Protein AF-A0A7C1DCE7-F1 (afdb_monomer)

Nearest PDB structures (foldseek):
  6z0c-assembly1_A  TM=2.978E-01  e=1.246E+00  Escherichia coli
  6tfj-assembly1_A  TM=2.515E-01  e=9.731E-01  Bacillus thuringiensis
  5vju-assembly1_A  TM=3.642E-01  e=6.062E+00  synthetic construct
  8d9o-assembly1_A  TM=2.215E-01  e=2.369E+00  synthetic construct
  8d9p-assembly1_A  TM=3.140E-01  e=7.762E+00  synthetic construct

pLDDT: mean 73.93, std 16.92, range [26.45, 93.12]

Sequence (223 aa):
MNLRIIWSAVFMVFVLGTLLAMDAVDNEALTKAITQFNNISSRITANEIIMKSLKTDSRSSSWNFFSRNENERVIQRRAALVRETNRLYEDSAKLKSELLKMRAVIIRDASQSLKSGTDGQSLAFLDALAAEDALAYEFLDKASVDALKADLKRDFVLNRLNTQEQQLRRLQTLIKELKASKKALAEADMAGFEADYGKYIGLLGEKVVDADKSLELLRGLIN

Foldseek 3Di:
DPPLPPVVVVVLVVLVVPPDPDDDDDCPPLVVLVVLLVVLSVLLVVLVVVLVVLDQDPPDDPPDPVSVVVNVVSVVSNVVSVVVSVVSVVVSVVSLVVLLVVLVVLLVVCVVPPPDPSSLVSNLSNLSSLLVVLLPDDFDDPVNLVVALVDDDLVVLVVSLVVLVVSLVSLVVSLVSLVVSLVSCVVVVVPPRNVVSVVSNVSSVVVNVSSVNSNVSSVVSND

Radius of gyration: 22.22 Å; Cα contacts (8 Å, |Δi|>4): 121; chains: 1; bounding box: 46×57×65 Å

Mean predicted aligned error: 11.53 Å

Secondary structure (DSSP, 8-state):
---TTHHHHHHHHHHTT------S-S-HHHHHHHHHHHHHHHHHHHHHHHHHH----TT--TT-HHHHHHHHHHHHHHHHHHHHHHHHHHHHHHHHHHHHHHHHHHHHHHTT---SHHHHHHHHHHHHHHHHHHHT--PPPHHHHHHHHTS--HHHHHHHHHHHHHHHHHHHHHHHHHHHHHHHHHHTT-TTSHHHHHHHHHHHHHHHHHHHHHHHHHHHHH-

Structure (mmCIF, N/CA/C/O backbone):
data_AF-A0A7C1DCE7-F1
#
_entry.id   AF-A0A7C1DCE7-F1
#
loop_
_atom_site.group_PDB
_atom_site.id
_atom_site.type_symbol
_atom_site.label_atom_id
_atom_site.label_alt_id
_atom_site.label_comp_id
_atom_site.label_asym_id
_atom_site.label_entity_id
_atom_site.label_seq_id
_atom_site.pdbx_PDB_ins_code
_atom_site.Cartn_x
_atom_si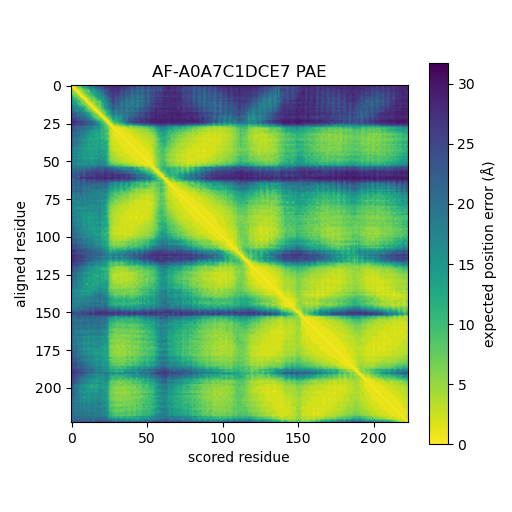te.Cartn_y
_atom_site.Cartn_z
_atom_site.occupancy
_atom_site.B_iso_or_equiv
_atom_site.auth_seq_id
_atom_site.auth_comp_id
_atom_site.auth_asym_id
_atom_site.auth_atom_id
_atom_site.pdbx_PDB_model_num
ATOM 1 N N . MET A 1 1 ? 6.481 -8.456 -19.413 1.00 31.05 1 MET A N 1
ATOM 2 C CA . MET A 1 1 ? 6.537 -8.095 -17.980 1.00 31.05 1 MET A CA 1
ATOM 3 C C . MET A 1 1 ? 6.612 -6.575 -17.879 1.00 31.05 1 MET A C 1
ATOM 5 O O . MET A 1 1 ? 7.707 -6.055 -17.949 1.00 31.05 1 MET A O 1
ATOM 9 N N . ASN A 1 2 ? 5.471 -5.868 -17.896 1.00 27.92 2 ASN A N 1
ATOM 10 C CA . ASN A 1 2 ? 5.370 -4.409 -17.668 1.00 27.92 2 ASN A CA 1
ATOM 11 C C . ASN A 1 2 ? 3.891 -3.963 -17.651 1.00 27.92 2 ASN A C 1
ATOM 13 O O . ASN A 1 2 ? 3.446 -3.202 -18.501 1.00 27.92 2 ASN A O 1
ATOM 17 N N . LEU A 1 3 ? 3.114 -4.468 -16.688 1.00 26.45 3 LEU A N 1
ATOM 18 C CA . LEU A 1 3 ? 1.771 -3.942 -16.378 1.00 26.45 3 LEU A CA 1
ATOM 19 C C . LEU A 1 3 ? 1.657 -3.376 -14.950 1.00 26.45 3 LEU A C 1
ATOM 21 O O . LEU A 1 3 ? 0.625 -2.822 -14.589 1.00 26.45 3 LEU A O 1
ATOM 25 N N . ARG A 1 4 ? 2.729 -3.442 -14.148 1.00 30.64 4 ARG A N 1
ATOM 26 C CA . ARG A 1 4 ? 2.713 -3.058 -12.726 1.00 30.64 4 ARG A CA 1
ATOM 27 C C . ARG A 1 4 ? 2.812 -1.552 -12.441 1.00 30.64 4 ARG A C 1
ATOM 29 O O . ARG A 1 4 ? 2.613 -1.151 -11.306 1.00 30.64 4 ARG A O 1
ATOM 36 N N . ILE A 1 5 ? 3.074 -0.710 -13.442 1.00 37.19 5 ILE A N 1
ATOM 37 C CA . ILE A 1 5 ? 3.298 0.737 -13.228 1.00 37.19 5 ILE A CA 1
ATOM 38 C C . ILE A 1 5 ? 1.998 1.554 -13.365 1.00 37.19 5 ILE A C 1
ATOM 40 O O . ILE A 1 5 ? 1.910 2.678 -12.885 1.00 37.19 5 ILE A O 1
ATOM 44 N N . ILE A 1 6 ? 0.947 1.000 -13.978 1.00 32.22 6 ILE A N 1
ATOM 45 C CA . ILE A 1 6 ? -0.261 1.782 -14.296 1.00 32.22 6 ILE A CA 1
ATOM 46 C C . ILE A 1 6 ? -1.216 1.890 -13.095 1.00 32.22 6 ILE A C 1
ATOM 48 O O . ILE A 1 6 ? -1.888 2.905 -12.948 1.00 32.22 6 ILE A O 1
ATOM 52 N N . TRP A 1 7 ? -1.224 0.914 -12.184 1.00 28.83 7 TRP A N 1
ATOM 53 C CA . TRP A 1 7 ? -2.149 0.927 -11.042 1.00 28.83 7 TRP A CA 1
ATOM 54 C C . TRP A 1 7 ? -1.709 1.841 -9.890 1.00 28.83 7 TRP A C 1
ATOM 56 O O . TRP A 1 7 ? -2.559 2.435 -9.236 1.00 28.83 7 TRP A O 1
ATOM 66 N N . SER A 1 8 ? -0.402 2.039 -9.693 1.00 33.62 8 SER A N 1
ATOM 67 C CA . SER A 1 8 ? 0.117 2.961 -8.669 1.00 33.62 8 SER A CA 1
ATOM 68 C C . SER A 1 8 ? -0.118 4.433 -9.041 1.00 33.62 8 SER A C 1
ATOM 70 O O . SER A 1 8 ? -0.526 5.225 -8.196 1.00 33.62 8 SER A O 1
ATOM 72 N N . ALA A 1 9 ? 0.032 4.792 -10.321 1.00 30.53 9 ALA A N 1
ATOM 73 C CA . ALA A 1 9 ? -0.111 6.176 -10.774 1.00 30.53 9 ALA A CA 1
ATOM 74 C C . ALA A 1 9 ? -1.564 6.691 -10.753 1.00 30.53 9 ALA A C 1
ATOM 76 O O . ALA A 1 9 ? -1.786 7.878 -10.535 1.00 30.53 9 ALA A O 1
ATOM 77 N N . VAL A 1 10 ? -2.561 5.822 -10.966 1.00 31.38 10 VAL A N 1
ATOM 78 C CA . VAL A 1 10 ? -3.981 6.233 -10.970 1.00 31.38 10 VAL A CA 1
ATOM 79 C C . VAL A 1 10 ? -4.512 6.448 -9.547 1.00 31.38 10 VAL A C 1
ATOM 81 O O . VAL A 1 10 ? -5.365 7.307 -9.344 1.00 31.38 10 VAL A O 1
ATOM 84 N N . PHE A 1 11 ? -3.978 5.736 -8.551 1.00 36.59 11 PHE A N 1
ATOM 85 C CA . PHE A 1 11 ? -4.397 5.895 -7.153 1.00 36.59 11 PHE A CA 1
ATOM 86 C C . PHE A 1 11 ? -3.646 7.021 -6.423 1.00 36.59 11 PHE A C 1
ATOM 88 O O . PHE A 1 11 ? -4.247 7.715 -5.606 1.00 36.59 11 PHE A O 1
ATOM 95 N N . MET A 1 12 ? -2.386 7.291 -6.797 1.00 33.34 12 MET A N 1
ATOM 96 C CA . MET A 1 12 ? -1.593 8.407 -6.257 1.00 33.34 12 MET A CA 1
ATOM 97 C C . MET A 1 12 ? -2.242 9.779 -6.551 1.00 33.34 12 MET A C 1
ATOM 99 O O . MET A 1 12 ? -2.150 10.693 -5.737 1.00 33.34 12 MET A O 1
ATOM 103 N N . VAL A 1 13 ? -2.995 9.908 -7.655 1.00 35.12 13 VAL A N 1
ATOM 104 C CA . VAL A 1 13 ? -3.791 11.112 -7.981 1.00 35.12 13 VAL A CA 1
ATOM 105 C C . VAL A 1 13 ? -4.955 11.333 -7.001 1.00 35.12 13 VAL A C 1
ATOM 107 O O . VAL A 1 13 ? -5.376 12.470 -6.810 1.00 35.12 13 VAL A O 1
ATOM 110 N N . PHE A 1 14 ? -5.454 10.291 -6.328 1.00 34.66 14 PHE A N 1
ATOM 111 C CA . PHE A 1 14 ? -6.535 10.444 -5.347 1.00 34.66 14 PHE A CA 1
ATOM 112 C C . PHE A 1 14 ? -6.028 11.058 -4.029 1.00 34.66 14 PHE A C 1
ATOM 114 O O . PHE A 1 14 ? -6.731 11.865 -3.428 1.00 34.66 14 PHE A O 1
ATOM 121 N N . VAL A 1 15 ? -4.777 10.774 -3.638 1.00 40.97 15 VAL A N 1
ATOM 122 C CA . VAL A 1 15 ? -4.109 11.397 -2.473 1.00 40.97 15 VAL A CA 1
ATOM 123 C C . VAL A 1 15 ? -3.843 12.894 -2.707 1.00 40.97 15 VAL A C 1
ATOM 125 O O . VAL A 1 15 ? -3.867 13.688 -1.770 1.00 40.97 15 VAL A O 1
ATOM 128 N N . LEU A 1 16 ? -3.679 13.313 -3.968 1.00 37.34 16 LEU A N 1
ATOM 129 C CA . LEU A 1 16 ? -3.549 14.727 -4.353 1.00 37.34 16 LEU A CA 1
ATOM 130 C C . LEU A 1 16 ? -4.847 15.544 -4.186 1.00 37.34 16 LEU A C 1
ATOM 132 O O . LEU A 1 16 ? -4.780 16.773 -4.162 1.00 37.34 16 LEU A O 1
ATOM 136 N N . GLY A 1 17 ? -6.015 14.899 -4.066 1.00 33.22 17 GLY A N 1
ATOM 137 C CA . GLY A 1 17 ? -7.312 15.577 -3.934 1.00 33.22 17 GLY A CA 1
ATOM 138 C C . GLY A 1 17 ? -7.546 16.245 -2.574 1.00 33.22 17 GLY A C 1
ATOM 139 O O . GLY A 1 17 ? -8.360 17.158 -2.473 1.00 33.22 17 GLY A O 1
ATOM 140 N N . THR A 1 18 ? -6.801 15.851 -1.541 1.00 43.44 18 THR A N 1
ATOM 141 C CA . THR A 1 18 ? -6.838 16.467 -0.209 1.00 43.44 18 THR A CA 1
ATOM 142 C C . THR A 1 18 ? -5.632 17.382 -0.011 1.00 43.44 18 THR A C 1
ATOM 144 O O . THR A 1 18 ? -4.828 17.201 0.901 1.00 43.44 18 THR A O 1
ATOM 147 N N . LEU A 1 19 ? -5.490 18.385 -0.880 1.00 39.41 19 LEU A N 1
ATOM 148 C CA . LEU A 1 19 ? -4.713 19.590 -0.584 1.00 39.41 19 LEU A CA 1
ATOM 149 C C . LEU A 1 19 ? -5.451 20.367 0.518 1.00 39.41 19 LEU A C 1
ATOM 151 O O . LEU A 1 19 ? -6.170 21.326 0.253 1.00 39.41 19 LEU A O 1
ATOM 155 N N . LEU A 1 20 ? -5.335 19.906 1.763 1.00 43.91 20 LEU A N 1
ATOM 156 C CA . LEU A 1 20 ? -5.846 20.634 2.914 1.00 43.91 20 LEU A CA 1
ATOM 157 C C . LEU A 1 20 ? -4.790 21.649 3.344 1.00 43.91 20 LEU A C 1
ATOM 159 O O . LEU A 1 20 ? -3.661 21.295 3.684 1.00 43.91 20 LEU A O 1
ATOM 163 N N . ALA A 1 21 ? -5.178 22.922 3.301 1.00 38.72 21 ALA A N 1
ATOM 164 C CA . ALA A 1 21 ? -4.490 24.007 3.977 1.00 38.72 21 ALA A CA 1
ATOM 165 C C . ALA A 1 21 ? -4.539 23.728 5.489 1.00 38.72 21 ALA A C 1
ATOM 167 O O . ALA A 1 21 ? -5.476 24.124 6.176 1.00 38.72 21 ALA A O 1
ATOM 168 N N . MET A 1 22 ? -3.568 22.959 5.982 1.00 43.91 22 MET A N 1
ATOM 169 C CA . MET A 1 22 ? -3.399 22.678 7.402 1.00 43.91 22 MET A CA 1
ATOM 170 C C . MET A 1 22 ? -2.682 23.864 8.040 1.00 43.91 22 MET A C 1
ATOM 172 O O . MET A 1 22 ? -1.460 23.859 8.180 1.00 43.91 22 MET A O 1
ATOM 176 N N . ASP A 1 23 ? -3.451 24.893 8.381 1.00 37.66 23 ASP A N 1
ATOM 177 C CA . ASP A 1 23 ? -3.002 25.923 9.308 1.00 37.66 23 ASP A CA 1
ATOM 178 C C . ASP A 1 23 ? -3.504 25.587 10.721 1.00 37.66 23 ASP A C 1
ATOM 180 O O . ASP A 1 23 ? -4.636 25.138 10.900 1.00 37.66 23 ASP A O 1
ATOM 184 N N . ALA A 1 24 ? -2.632 25.843 11.700 1.00 34.44 24 ALA A N 1
ATOM 185 C CA . ALA A 1 24 ? -2.798 25.713 13.154 1.00 34.44 24 ALA A CA 1
ATOM 186 C C . ALA A 1 24 ? -2.550 24.331 13.821 1.00 34.44 24 ALA A C 1
ATOM 188 O O . ALA A 1 24 ? -3.445 23.523 14.033 1.00 34.44 24 ALA A O 1
ATOM 189 N N . VAL A 1 25 ? -1.282 24.145 14.222 1.00 44.06 25 VAL A N 1
ATOM 190 C CA . VAL A 1 25 ? -0.791 23.685 15.547 1.00 44.06 25 VAL A CA 1
ATOM 191 C C . VAL A 1 25 ? -1.528 22.513 16.227 1.00 44.06 25 VAL A C 1
ATOM 193 O O . VAL A 1 25 ? -2.548 22.732 16.865 1.00 44.06 25 VAL A O 1
ATOM 196 N N . ASP A 1 26 ? -0.920 21.311 16.181 1.00 51.41 26 ASP A N 1
ATOM 197 C CA . ASP A 1 26 ? -0.571 20.537 17.406 1.00 51.41 26 ASP A CA 1
ATOM 198 C C . ASP A 1 26 ? 0.407 19.345 17.199 1.00 51.41 26 ASP A C 1
ATOM 200 O O . ASP A 1 26 ? 0.706 18.596 18.126 1.00 51.41 26 ASP A O 1
ATOM 204 N N . ASN A 1 27 ? 1.006 19.160 16.011 1.00 65.88 27 ASN A N 1
ATOM 205 C CA . ASN A 1 27 ? 2.125 18.217 15.848 1.00 65.88 27 ASN A CA 1
ATOM 206 C C . ASN A 1 27 ? 3.055 18.624 14.690 1.00 65.88 27 ASN A C 1
ATOM 208 O O . ASN A 1 27 ? 2.962 18.107 13.577 1.00 65.88 27 ASN A O 1
ATOM 212 N N . GLU A 1 28 ? 3.963 19.574 14.944 1.00 71.00 28 GLU A N 1
ATOM 213 C CA . GLU A 1 28 ? 4.898 20.128 13.945 1.00 71.00 28 GLU A CA 1
ATOM 214 C C . GLU A 1 28 ? 5.696 19.036 13.206 1.00 71.00 28 GLU A C 1
ATOM 216 O O . GLU A 1 28 ? 5.922 19.127 11.996 1.00 71.00 28 GLU A O 1
ATOM 221 N N . ALA A 1 29 ? 6.071 17.962 13.910 1.00 74.19 29 ALA A N 1
ATOM 222 C CA . ALA A 1 29 ? 6.777 16.826 13.326 1.00 74.19 29 ALA A CA 1
ATOM 223 C C . ALA A 1 29 ? 5.914 16.067 12.304 1.00 74.19 29 ALA A C 1
ATOM 225 O O . ALA A 1 29 ? 6.404 15.729 11.225 1.00 74.19 29 ALA A O 1
ATOM 226 N N . LEU A 1 30 ? 4.632 15.846 12.612 1.00 75.62 30 LEU A N 1
ATOM 227 C CA . LEU A 1 30 ? 3.689 15.187 11.710 1.00 75.62 30 LEU A CA 1
ATOM 228 C C . LEU A 1 30 ? 3.400 16.050 10.481 1.00 75.62 30 LEU A C 1
ATOM 230 O O . LEU A 1 30 ? 3.521 15.565 9.359 1.00 75.62 30 LEU A O 1
ATOM 234 N N . THR A 1 31 ? 3.100 17.338 10.665 1.00 76.31 31 THR A N 1
ATOM 235 C CA . THR A 1 31 ? 2.840 18.262 9.549 1.00 76.31 31 THR A CA 1
ATOM 236 C C . THR A 1 31 ? 4.047 18.354 8.615 1.00 76.31 31 THR A C 1
ATOM 238 O O . THR A 1 31 ? 3.906 18.303 7.388 1.00 76.31 31 THR A O 1
ATOM 241 N N . LYS A 1 32 ? 5.260 18.415 9.178 1.00 81.56 32 LYS A N 1
ATOM 242 C CA . LYS A 1 32 ? 6.506 18.404 8.406 1.00 81.56 32 LYS A CA 1
ATOM 243 C C . LYS A 1 32 ? 6.692 17.093 7.644 1.00 81.56 32 LYS A C 1
ATOM 245 O O . LYS A 1 32 ? 7.036 17.139 6.464 1.00 81.56 32 LYS A O 1
ATOM 250 N N . ALA A 1 33 ? 6.437 15.949 8.278 1.00 81.50 33 ALA A N 1
ATOM 251 C CA . ALA A 1 33 ? 6.541 14.640 7.639 1.00 81.50 33 ALA A CA 1
ATOM 252 C C . ALA A 1 33 ? 5.520 14.471 6.499 1.00 81.50 33 ALA A C 1
ATOM 254 O O . ALA A 1 33 ? 5.894 14.057 5.404 1.00 81.50 33 ALA A O 1
ATOM 255 N N . ILE A 1 34 ? 4.260 14.870 6.701 1.00 81.44 34 ILE A N 1
ATOM 256 C CA . ILE A 1 34 ? 3.217 14.845 5.660 1.00 81.44 34 ILE A CA 1
ATOM 257 C C . ILE A 1 34 ? 3.619 15.743 4.482 1.00 81.44 34 ILE A C 1
ATOM 259 O O . ILE A 1 34 ? 3.583 15.323 3.325 1.00 81.44 34 ILE A O 1
ATOM 263 N N . THR A 1 35 ? 4.083 16.963 4.764 1.00 82.94 35 THR A N 1
ATOM 264 C CA . THR A 1 35 ? 4.525 17.907 3.726 1.00 82.94 35 THR A CA 1
ATOM 265 C C . THR A 1 35 ? 5.703 17.351 2.925 1.00 82.94 35 THR A C 1
ATOM 267 O O . THR A 1 35 ? 5.719 17.410 1.695 1.00 82.94 35 THR A O 1
ATOM 270 N N . GLN A 1 36 ? 6.693 16.767 3.606 1.00 85.56 36 GLN A N 1
ATOM 271 C CA . GLN A 1 36 ? 7.827 16.113 2.953 1.00 85.56 36 GLN A CA 1
ATOM 272 C C . GLN A 1 36 ? 7.381 14.934 2.082 1.00 85.56 36 GLN A C 1
ATOM 274 O O . GLN A 1 36 ? 7.860 14.800 0.955 1.00 85.56 36 GLN A O 1
ATOM 279 N N . PHE A 1 37 ? 6.431 14.127 2.556 1.00 83.56 37 PHE A N 1
ATOM 280 C CA . PHE A 1 37 ? 5.894 12.986 1.820 1.00 83.56 37 PHE A CA 1
ATOM 281 C C . PHE A 1 37 ? 5.189 13.419 0.532 1.00 83.56 37 PHE A C 1
ATOM 283 O O . PHE A 1 37 ? 5.454 12.868 -0.541 1.00 83.56 37 PHE A O 1
ATOM 290 N N . ASN A 1 38 ? 4.367 14.465 0.608 1.00 80.44 38 ASN A N 1
ATOM 291 C CA . ASN A 1 38 ? 3.665 15.024 -0.548 1.00 80.44 38 ASN A CA 1
ATOM 292 C C . ASN A 1 38 ? 4.633 15.645 -1.566 1.00 80.44 38 ASN A C 1
ATOM 294 O O . ASN A 1 38 ? 4.474 15.456 -2.776 1.00 80.44 38 ASN A O 1
ATOM 298 N N . ASN A 1 39 ? 5.685 16.318 -1.092 1.00 84.25 39 ASN A N 1
ATOM 299 C CA . ASN A 1 39 ? 6.732 16.870 -1.953 1.00 84.25 39 ASN A CA 1
ATOM 300 C C . ASN A 1 39 ? 7.506 15.774 -2.698 1.00 84.25 39 ASN A C 1
ATOM 302 O O . ASN A 1 39 ? 7.763 15.904 -3.897 1.00 84.25 39 ASN A O 1
ATOM 306 N N . ILE A 1 40 ? 7.863 14.682 -2.014 1.00 85.19 40 ILE A N 1
ATOM 307 C CA . ILE A 1 40 ? 8.534 13.533 -2.637 1.00 85.19 40 ILE A CA 1
ATOM 308 C C . ILE A 1 40 ? 7.620 12.890 -3.687 1.00 8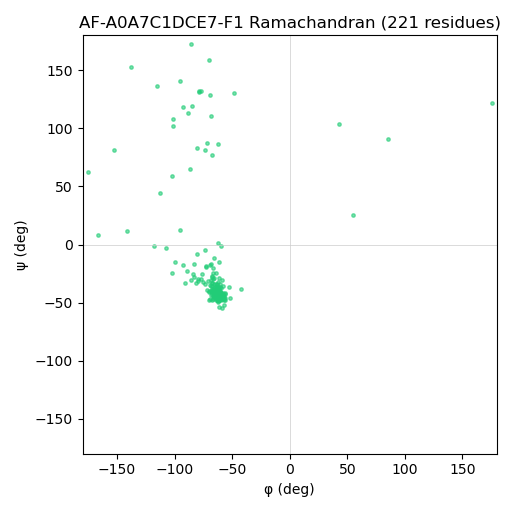5.19 40 ILE A C 1
ATOM 310 O O . ILE A 1 40 ? 8.049 12.690 -4.823 1.00 85.19 40 ILE A O 1
ATOM 314 N N . SER A 1 41 ? 6.353 12.646 -3.349 1.00 82.06 41 SER A N 1
ATOM 315 C CA . SER A 1 41 ? 5.367 12.038 -4.258 1.00 82.06 41 SER A CA 1
ATOM 316 C C . SER A 1 41 ? 5.129 12.891 -5.512 1.00 82.06 41 SER A C 1
ATOM 318 O O . SER A 1 41 ? 5.089 12.382 -6.637 1.00 82.06 41 SER A O 1
ATOM 320 N N . SER A 1 42 ? 5.078 14.215 -5.345 1.00 82.19 42 SER A N 1
ATOM 321 C CA . SER A 1 42 ? 4.962 15.164 -6.458 1.00 82.19 42 SER A CA 1
ATOM 322 C C . SER A 1 42 ? 6.192 15.131 -7.371 1.00 82.19 42 SER A C 1
ATOM 324 O O . SER A 1 42 ? 6.060 15.130 -8.596 1.00 82.19 42 SER A O 1
ATOM 326 N N . ARG A 1 43 ? 7.401 15.047 -6.797 1.00 82.56 43 ARG A N 1
ATOM 327 C CA . ARG A 1 43 ? 8.651 14.928 -7.569 1.00 82.56 43 ARG A CA 1
ATOM 328 C C . ARG A 1 43 ? 8.750 13.609 -8.327 1.00 82.56 43 ARG A C 1
ATOM 330 O O . ARG A 1 43 ? 9.186 13.619 -9.474 1.00 82.56 43 ARG A O 1
ATOM 337 N N . ILE A 1 44 ? 8.326 12.499 -7.720 1.00 81.81 44 ILE A N 1
ATOM 338 C CA . ILE A 1 44 ? 8.242 11.197 -8.397 1.00 81.81 44 ILE A CA 1
ATOM 339 C C . ILE A 1 44 ? 7.341 11.323 -9.628 1.00 81.81 44 ILE A C 1
ATOM 341 O O . ILE A 1 44 ? 7.776 11.030 -10.741 1.00 81.81 44 ILE A O 1
ATOM 345 N N . THR A 1 45 ? 6.131 11.857 -9.449 1.00 81.81 45 THR A N 1
ATOM 346 C CA . THR A 1 45 ? 5.167 12.048 -10.542 1.00 81.81 45 THR A CA 1
ATOM 347 C C . THR A 1 45 ? 5.741 12.925 -11.659 1.00 81.81 45 THR A C 1
ATOM 349 O O . THR A 1 45 ? 5.661 12.575 -12.838 1.00 81.81 45 THR A O 1
ATOM 352 N N . ALA A 1 46 ? 6.383 14.042 -11.305 1.00 81.38 46 ALA A N 1
ATOM 353 C CA . ALA A 1 46 ? 7.033 14.922 -12.273 1.00 81.38 46 ALA A CA 1
ATOM 354 C C . ALA A 1 46 ? 8.144 14.198 -13.054 1.00 81.38 46 ALA A C 1
ATOM 356 O O . ALA A 1 46 ? 8.191 14.285 -14.283 1.00 81.38 46 ALA A O 1
ATOM 357 N N . ASN A 1 47 ? 8.998 13.429 -12.371 1.00 84.88 47 ASN A N 1
ATOM 358 C CA . ASN A 1 47 ? 10.050 12.649 -13.017 1.00 84.88 47 ASN A CA 1
ATOM 359 C C . ASN A 1 47 ? 9.474 11.603 -13.976 1.00 84.88 47 ASN A C 1
ATOM 361 O O . ASN A 1 47 ? 10.003 11.428 -15.072 1.00 84.88 47 ASN A O 1
ATOM 365 N N . GLU A 1 48 ? 8.379 10.934 -13.614 1.00 83.19 48 GLU A N 1
ATOM 366 C CA . GLU A 1 48 ? 7.716 9.963 -14.486 1.00 83.19 48 GLU A CA 1
ATOM 367 C C . GLU A 1 48 ? 7.115 10.600 -15.739 1.00 83.19 48 GLU A C 1
ATOM 369 O O . GLU A 1 48 ? 7.246 10.044 -16.834 1.00 83.19 48 GLU A O 1
ATOM 374 N N . ILE A 1 49 ? 6.505 11.780 -15.607 1.00 85.56 49 ILE A N 1
ATOM 375 C CA . ILE A 1 49 ? 6.003 12.558 -16.747 1.00 85.56 49 ILE A CA 1
ATOM 376 C C . ILE A 1 49 ? 7.164 12.939 -17.673 1.00 85.56 49 ILE A C 1
ATOM 378 O O . ILE A 1 49 ? 7.091 12.709 -18.884 1.00 85.56 49 ILE A O 1
ATOM 382 N N . ILE A 1 50 ? 8.267 13.447 -17.112 1.00 84.00 50 ILE A N 1
ATOM 383 C CA . ILE A 1 50 ? 9.457 13.805 -17.891 1.00 84.00 50 ILE A CA 1
ATOM 384 C C . ILE A 1 50 ? 10.021 12.561 -18.586 1.00 84.00 50 ILE A C 1
ATOM 386 O O . ILE A 1 50 ? 10.247 12.592 -19.794 1.00 84.00 50 ILE A O 1
ATOM 390 N N . MET A 1 51 ? 10.181 11.437 -17.885 1.00 84.88 51 MET A N 1
ATOM 391 C CA . MET A 1 51 ? 10.678 10.190 -18.474 1.00 84.88 51 MET A CA 1
ATOM 392 C C . MET A 1 51 ? 9.790 9.668 -19.609 1.00 84.88 51 MET A C 1
ATOM 394 O O . MET A 1 51 ? 10.321 9.164 -20.596 1.00 84.88 51 MET A O 1
ATOM 398 N N . LYS A 1 52 ? 8.460 9.803 -19.503 1.00 82.19 52 LYS A N 1
ATOM 399 C CA . LYS A 1 52 ? 7.520 9.456 -20.586 1.00 82.19 52 LYS A CA 1
ATOM 400 C C . LYS A 1 52 ? 7.648 10.390 -21.795 1.00 82.19 52 LYS A C 1
ATOM 402 O O . L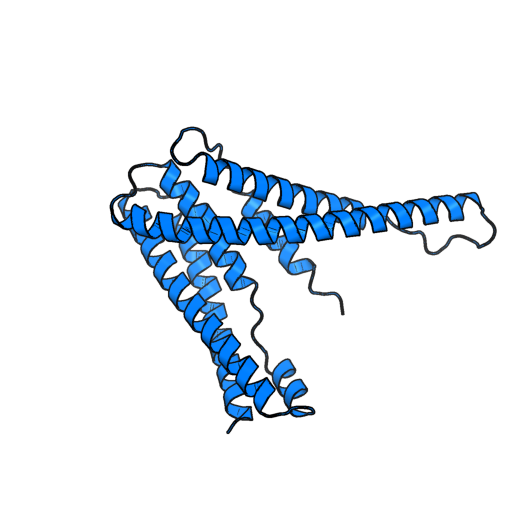YS A 1 52 ? 7.454 9.948 -22.925 1.00 82.19 52 LYS A O 1
ATOM 407 N N . SER A 1 53 ? 7.977 11.662 -21.565 1.00 82.19 53 SER A N 1
ATOM 408 C CA . SER A 1 53 ? 8.184 12.660 -22.625 1.00 82.19 53 SER A CA 1
ATOM 409 C C . SER A 1 53 ? 9.526 12.509 -23.355 1.00 82.19 53 SER A C 1
ATOM 411 O O . SER A 1 53 ? 9.630 12.870 -24.526 1.00 82.19 53 SER A O 1
ATOM 413 N N . LEU A 1 54 ? 10.533 11.924 -22.696 1.00 81.50 54 LEU A N 1
ATOM 414 C CA . LEU A 1 54 ? 11.842 11.617 -23.272 1.00 81.50 54 LEU A CA 1
ATOM 415 C C . LEU A 1 54 ? 11.738 10.416 -24.225 1.00 81.50 54 LEU A C 1
ATOM 417 O O . LEU A 1 54 ? 12.036 9.272 -23.871 1.00 81.50 54 LEU A O 1
ATOM 421 N N . LYS A 1 55 ? 11.294 10.686 -25.454 1.00 69.31 55 LYS A N 1
ATOM 422 C CA . LYS A 1 55 ? 11.295 9.715 -26.548 1.00 69.31 55 LYS A CA 1
ATOM 423 C C . LYS A 1 55 ? 12.704 9.582 -27.114 1.00 69.31 55 LYS A C 1
ATOM 425 O O . LYS A 1 55 ? 13.358 10.570 -27.421 1.00 69.31 55 LYS A O 1
ATOM 430 N N . THR A 1 56 ? 13.148 8.347 -27.284 1.00 61.09 56 THR A N 1
ATOM 431 C CA . THR A 1 56 ? 14.299 8.019 -28.127 1.00 61.09 56 THR A CA 1
ATOM 432 C C . THR A 1 56 ? 13.784 7.697 -29.521 1.00 61.09 56 THR A C 1
ATOM 434 O O . THR A 1 56 ? 13.034 6.728 -29.676 1.00 61.09 56 THR A O 1
ATOM 437 N N . ASP A 1 57 ? 14.181 8.471 -30.529 1.00 58.53 57 ASP A N 1
ATOM 438 C CA . ASP A 1 57 ? 13.894 8.126 -31.918 1.00 58.53 57 ASP A CA 1
ATOM 439 C C . ASP A 1 57 ? 14.695 6.877 -32.297 1.00 58.53 57 ASP A C 1
ATOM 441 O O . ASP A 1 57 ? 15.922 6.899 -32.408 1.00 58.53 57 ASP A O 1
ATOM 445 N N . SER A 1 58 ? 13.983 5.765 -32.498 1.00 56.22 58 SER A N 1
ATOM 446 C CA . SER A 1 58 ? 14.557 4.481 -32.923 1.00 56.22 58 SER A CA 1
ATOM 447 C C . SER A 1 58 ? 14.978 4.467 -34.398 1.00 56.22 58 SER A C 1
ATOM 449 O O . SER A 1 58 ? 15.562 3.489 -34.859 1.00 56.22 58 SER A O 1
ATOM 451 N N . ARG A 1 59 ? 14.698 5.545 -35.146 1.00 56.19 59 ARG A N 1
ATOM 452 C CA . ARG A 1 59 ? 15.003 5.707 -36.576 1.00 56.19 59 ARG A CA 1
ATOM 453 C C . ARG A 1 59 ? 16.061 6.784 -36.840 1.00 56.19 59 ARG A C 1
ATOM 455 O O . ARG A 1 59 ? 15.903 7.585 -37.757 1.00 56.19 59 ARG A O 1
ATOM 462 N N . SER A 1 60 ? 17.145 6.831 -36.070 1.00 53.31 60 SER A N 1
ATOM 463 C CA . SER A 1 60 ? 18.303 7.640 -36.464 1.00 53.31 60 SER A CA 1
ATOM 464 C C . SER A 1 60 ? 19.247 6.808 -37.334 1.00 53.31 60 SER A C 1
ATOM 466 O O . SER A 1 60 ? 19.834 5.819 -36.902 1.00 53.31 60 SER A O 1
ATOM 468 N N . SER A 1 61 ? 19.350 7.199 -38.608 1.00 53.81 61 SER A N 1
ATOM 469 C CA . SER A 1 61 ? 20.368 6.700 -39.534 1.00 53.81 61 SER A CA 1
ATOM 470 C C . SER A 1 61 ? 21.745 6.765 -38.865 1.00 53.81 61 SER A C 1
ATOM 472 O O . SER A 1 61 ? 22.126 7.802 -38.314 1.00 53.81 61 SER A O 1
ATOM 474 N N . SER A 1 62 ? 22.494 5.663 -38.924 1.00 54.34 62 SER A N 1
ATOM 475 C CA . SER A 1 62 ? 23.788 5.438 -38.261 1.00 54.34 62 SER A CA 1
ATOM 476 C C . SER A 1 62 ? 24.903 6.425 -38.647 1.00 54.34 62 SER A C 1
ATOM 478 O O . SER A 1 62 ? 26.005 6.342 -38.106 1.00 54.34 62 SER A O 1
ATOM 480 N N . TRP A 1 63 ? 24.621 7.372 -39.545 1.00 57.53 63 TRP A N 1
ATOM 481 C CA . TRP A 1 63 ? 25.570 8.327 -40.113 1.00 57.53 63 TRP A CA 1
ATOM 482 C C . TRP A 1 63 ? 25.430 9.774 -39.614 1.00 57.53 63 TRP A C 1
ATOM 484 O O . TRP A 1 63 ? 26.263 10.603 -39.970 1.00 57.53 63 TRP A O 1
ATOM 494 N N . ASN A 1 64 ? 24.444 10.107 -38.767 1.00 70.38 64 ASN A N 1
ATOM 495 C CA . ASN A 1 64 ? 24.305 11.472 -38.236 1.00 70.38 64 ASN A CA 1
ATOM 496 C C . ASN A 1 64 ? 24.835 11.596 -36.792 1.00 70.38 64 ASN A C 1
ATOM 498 O O . ASN A 1 64 ? 24.166 11.214 -35.828 1.00 70.38 64 ASN A O 1
ATOM 502 N N . PHE A 1 65 ? 26.042 12.154 -36.634 1.00 67.19 65 PHE A N 1
ATOM 503 C CA . PHE A 1 65 ? 26.684 12.385 -35.330 1.00 67.19 65 PHE A CA 1
ATOM 504 C C . PHE A 1 65 ? 25.846 13.262 -34.389 1.00 67.19 65 PHE A C 1
ATOM 506 O O . PHE A 1 65 ? 25.818 13.002 -33.186 1.00 67.19 65 PHE A O 1
ATOM 513 N N . PHE A 1 66 ? 25.121 14.252 -34.920 1.00 68.25 66 PHE A N 1
ATOM 514 C CA . PHE A 1 66 ? 24.238 15.104 -34.118 1.00 68.25 66 PHE A CA 1
ATOM 515 C C . PHE A 1 66 ? 23.084 14.302 -33.510 1.00 68.25 66 PHE A C 1
ATOM 517 O O . PHE A 1 66 ? 22.834 14.399 -32.312 1.00 68.25 66 PHE A O 1
ATOM 524 N N . SER A 1 67 ? 22.442 13.437 -34.302 1.00 66.81 67 SER A N 1
ATOM 525 C CA . SER A 1 67 ? 21.358 12.570 -33.825 1.00 66.81 67 SER A CA 1
ATOM 526 C C . SER A 1 67 ? 21.836 11.533 -32.804 1.00 66.81 67 SER A C 1
ATOM 528 O O . SER A 1 67 ? 21.106 11.218 -31.868 1.00 66.81 67 SER A O 1
ATOM 530 N N . ARG A 1 68 ? 23.071 11.022 -32.936 1.00 70.44 68 ARG A N 1
ATOM 531 C CA . ARG A 1 68 ? 23.673 10.127 -31.930 1.00 70.44 68 ARG A CA 1
ATOM 532 C C . ARG A 1 68 ? 23.932 10.843 -30.606 1.00 70.44 68 ARG A C 1
ATOM 534 O O . ARG A 1 68 ? 23.617 10.288 -29.562 1.00 70.44 68 ARG A O 1
ATOM 541 N N . ASN A 1 69 ? 24.480 12.057 -30.648 1.00 79.50 69 ASN A N 1
ATOM 542 C CA . ASN A 1 69 ? 24.775 12.835 -29.444 1.00 79.50 69 ASN A CA 1
ATOM 543 C C . ASN A 1 69 ? 23.487 13.265 -28.718 1.00 79.50 69 ASN A C 1
ATOM 545 O O . ASN A 1 69 ? 23.414 13.198 -27.496 1.00 79.50 69 ASN A O 1
ATOM 549 N N . GLU A 1 70 ? 22.440 13.630 -29.463 1.00 78.75 70 GLU A N 1
ATOM 550 C CA . GLU A 1 70 ? 21.132 13.942 -28.877 1.00 78.75 70 GLU A CA 1
ATOM 551 C C . GLU A 1 70 ? 20.485 12.708 -28.231 1.00 78.75 70 GLU A C 1
ATOM 553 O O . GLU A 1 70 ? 20.061 12.765 -27.078 1.00 78.75 70 GLU A O 1
ATOM 558 N N . ASN A 1 71 ? 20.500 11.557 -28.912 1.00 79.56 71 ASN A N 1
ATOM 559 C CA . ASN A 1 71 ? 20.012 10.301 -28.339 1.00 79.56 71 ASN A CA 1
ATOM 560 C C . ASN A 1 71 ? 20.790 9.902 -27.074 1.00 79.56 71 ASN A C 1
ATOM 562 O O . ASN A 1 71 ? 20.182 9.497 -26.085 1.00 79.56 71 ASN A O 1
ATOM 566 N N . GLU A 1 72 ? 22.115 10.050 -27.076 1.00 82.69 72 GLU A N 1
ATOM 567 C CA . GLU A 1 72 ? 22.961 9.766 -25.914 1.00 82.69 72 GLU A CA 1
ATOM 568 C C . GLU A 1 72 ? 22.621 10.691 -24.732 1.00 82.69 72 GLU A C 1
ATOM 570 O O . GLU A 1 72 ? 22.458 10.225 -23.604 1.00 82.69 72 GLU A O 1
ATOM 575 N N . ARG A 1 73 ? 22.395 11.989 -24.979 1.00 83.94 73 ARG A N 1
ATOM 576 C CA . ARG A 1 73 ? 21.925 12.941 -23.955 1.00 83.94 73 ARG A CA 1
ATOM 577 C C . ARG A 1 73 ? 20.557 12.560 -23.395 1.00 83.94 73 ARG A C 1
ATOM 579 O O . ARG A 1 73 ? 20.358 12.627 -22.181 1.00 83.94 73 ARG A O 1
ATOM 586 N N . VAL A 1 74 ? 19.624 12.133 -24.248 1.00 84.62 74 VAL A N 1
ATOM 587 C CA . VAL A 1 74 ? 18.297 11.653 -23.827 1.00 84.62 74 VAL A CA 1
ATOM 588 C C . VAL A 1 74 ? 18.425 10.404 -22.951 1.00 84.62 74 VAL A C 1
ATOM 590 O O . VAL A 1 74 ? 17.793 10.335 -21.895 1.00 84.62 74 VAL A O 1
ATOM 593 N N . ILE A 1 75 ? 19.275 9.446 -23.334 1.00 85.25 75 ILE A N 1
ATOM 594 C CA . ILE A 1 75 ? 19.543 8.226 -22.559 1.00 85.25 75 ILE A CA 1
ATOM 595 C C . ILE A 1 75 ? 20.156 8.571 -21.198 1.00 85.25 75 ILE A C 1
ATOM 597 O O . ILE A 1 75 ? 19.663 8.102 -20.171 1.00 85.25 75 ILE A O 1
ATOM 601 N N . GLN A 1 76 ? 21.176 9.430 -21.160 1.00 86.44 76 GLN A N 1
ATOM 602 C CA . GLN A 1 76 ? 21.833 9.847 -19.919 1.00 86.44 76 GLN A CA 1
ATOM 603 C C . GLN A 1 76 ? 20.879 10.602 -18.991 1.00 86.44 76 GLN A C 1
ATOM 605 O O . GLN A 1 76 ? 20.823 10.311 -17.793 1.00 86.44 76 GLN A O 1
ATOM 610 N N . ARG A 1 77 ? 20.069 11.520 -19.537 1.00 87.25 77 ARG A N 1
ATOM 611 C CA . ARG A 1 77 ? 19.043 12.244 -18.777 1.00 87.25 77 ARG A CA 1
ATOM 612 C C . ARG A 1 77 ? 17.994 11.290 -18.217 1.00 87.25 77 ARG A C 1
ATOM 614 O O . ARG A 1 77 ? 17.638 11.396 -17.047 1.00 87.25 77 ARG A O 1
ATOM 621 N N . ARG A 1 78 ? 17.540 10.321 -19.014 1.00 8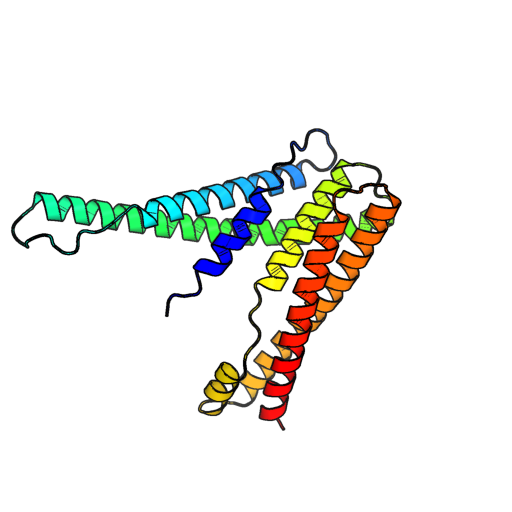5.69 78 ARG A N 1
ATOM 622 C CA . ARG A 1 78 ? 16.599 9.292 -18.559 1.00 85.69 78 ARG A CA 1
ATOM 623 C C . ARG A 1 78 ? 17.211 8.420 -17.463 1.00 85.69 78 ARG A C 1
ATOM 625 O O . ARG A 1 78 ? 16.556 8.186 -16.457 1.00 85.69 78 ARG A O 1
ATOM 632 N N . ALA A 1 79 ? 18.465 7.995 -17.599 1.00 84.88 79 ALA A N 1
ATOM 633 C CA . ALA A 1 79 ? 19.160 7.209 -16.579 1.00 84.88 79 ALA A CA 1
ATOM 634 C C . ALA A 1 79 ? 19.375 7.990 -15.268 1.00 84.88 79 ALA A C 1
ATOM 636 O O . ALA A 1 79 ? 19.284 7.418 -14.181 1.00 84.88 79 ALA A O 1
ATOM 637 N N . ALA A 1 80 ? 19.654 9.294 -15.346 1.00 88.00 80 ALA A N 1
ATOM 638 C CA . ALA A 1 80 ? 19.723 10.165 -14.175 1.00 88.00 80 ALA A CA 1
ATOM 639 C C . ALA A 1 80 ? 18.358 10.271 -13.475 1.00 88.00 80 ALA A C 1
ATOM 641 O O . ALA A 1 80 ? 18.279 10.034 -12.271 1.00 88.00 80 ALA A O 1
ATOM 642 N N . LEU A 1 81 ? 17.285 10.515 -14.237 1.00 87.12 81 LEU A N 1
ATOM 643 C CA . LEU A 1 81 ? 15.920 10.574 -13.706 1.00 87.12 81 LEU A CA 1
ATOM 644 C C . LEU A 1 81 ? 15.482 9.250 -13.077 1.00 87.12 81 LEU A C 1
ATOM 646 O O . LEU A 1 81 ? 14.888 9.267 -12.006 1.00 87.12 81 LEU A O 1
ATOM 650 N N . VAL A 1 82 ? 15.807 8.103 -13.682 1.00 85.88 82 VAL A N 1
ATOM 651 C CA . VAL A 1 82 ? 15.519 6.783 -13.093 1.00 85.88 82 VAL A CA 1
ATOM 652 C C . VAL A 1 82 ? 16.218 6.627 -11.742 1.00 85.88 82 VAL A C 1
ATOM 654 O O . VAL A 1 82 ? 15.581 6.237 -10.768 1.00 85.88 82 VAL A O 1
ATOM 657 N N . ARG A 1 83 ? 17.511 6.967 -11.654 1.00 85.75 83 ARG A N 1
ATOM 658 C CA . ARG A 1 83 ? 18.267 6.879 -10.393 1.00 85.75 83 ARG A CA 1
ATOM 659 C C . ARG A 1 83 ? 17.688 7.786 -9.311 1.00 85.75 83 ARG A C 1
ATOM 661 O O . ARG A 1 83 ? 17.524 7.346 -8.178 1.00 85.75 83 ARG A O 1
ATOM 668 N N . GLU A 1 84 ? 17.359 9.025 -9.660 1.00 88.25 84 GLU A N 1
ATOM 669 C CA . GLU A 1 84 ? 16.744 9.962 -8.721 1.00 88.25 84 GLU A CA 1
ATOM 670 C C . GLU A 1 84 ? 15.359 9.491 -8.273 1.00 88.25 84 GLU A C 1
ATOM 672 O O . GLU A 1 84 ? 15.057 9.518 -7.085 1.00 88.25 84 GLU A O 1
ATOM 677 N N . THR A 1 85 ? 14.540 8.992 -9.197 1.00 82.50 85 THR A N 1
ATOM 678 C CA . THR A 1 85 ? 13.195 8.490 -8.884 1.00 82.50 85 THR A CA 1
ATOM 679 C C . THR A 1 85 ? 13.259 7.270 -7.968 1.00 82.50 85 THR A C 1
ATOM 681 O O . THR A 1 85 ? 12.515 7.210 -6.997 1.00 82.50 85 THR A O 1
ATOM 684 N N . ASN A 1 86 ? 14.193 6.342 -8.196 1.00 79.50 86 ASN A N 1
ATOM 685 C CA . ASN A 1 86 ? 14.405 5.201 -7.300 1.00 79.50 86 ASN A CA 1
ATOM 686 C C . ASN A 1 86 ? 14.795 5.646 -5.886 1.00 79.50 86 ASN A C 1
ATOM 688 O O . ASN A 1 86 ? 14.237 5.147 -4.913 1.00 79.50 86 ASN A O 1
ATOM 692 N N . ARG A 1 87 ? 15.693 6.631 -5.761 1.00 89.94 87 ARG A N 1
ATOM 693 C CA . ARG A 1 87 ? 16.032 7.206 -4.454 1.00 89.94 87 ARG A CA 1
ATOM 694 C C . ARG A 1 87 ? 14.812 7.846 -3.784 1.00 89.94 87 ARG A C 1
ATOM 696 O O . ARG A 1 87 ? 14.586 7.635 -2.599 1.00 89.94 87 ARG A O 1
ATOM 703 N N . LEU A 1 88 ? 14.022 8.614 -4.534 1.00 82.00 88 LEU A N 1
ATOM 704 C CA . LEU A 1 88 ? 12.799 9.233 -4.019 1.00 82.00 88 LEU A CA 1
ATOM 705 C C . LEU A 1 88 ? 11.778 8.180 -3.564 1.00 82.00 88 LEU A C 1
ATOM 707 O O . LEU A 1 88 ? 11.120 8.386 -2.549 1.00 82.00 88 LEU A O 1
ATOM 711 N N . TYR A 1 89 ? 11.680 7.042 -4.256 1.00 80.56 89 TYR A N 1
ATOM 712 C CA . TYR A 1 89 ? 10.864 5.908 -3.819 1.00 80.56 89 TYR A CA 1
ATOM 713 C C . TYR A 1 89 ? 11.347 5.321 -2.486 1.00 80.56 89 TYR A C 1
ATOM 715 O O . TYR A 1 89 ? 10.530 5.064 -1.603 1.00 80.56 89 TYR A O 1
ATOM 723 N N . GLU A 1 90 ? 12.658 5.145 -2.303 1.00 81.81 90 GLU A N 1
ATOM 724 C CA . GLU A 1 90 ? 13.228 4.676 -1.031 1.00 81.81 90 GLU A CA 1
ATOM 725 C C . GLU A 1 90 ? 12.966 5.659 0.117 1.00 81.81 90 GLU A C 1
ATOM 727 O O . GLU A 1 90 ? 12.575 5.251 1.213 1.00 81.81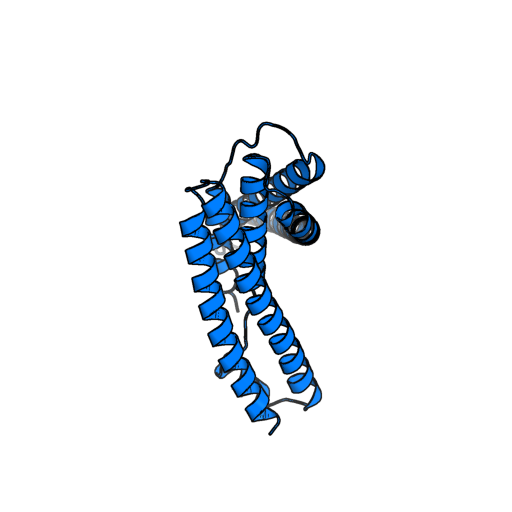 90 GLU A O 1
ATOM 732 N N . ASP A 1 91 ? 13.156 6.956 -0.132 1.00 80.88 91 ASP A N 1
ATOM 733 C CA . ASP A 1 91 ? 12.919 8.009 0.857 1.00 80.88 91 ASP A CA 1
ATOM 734 C C . ASP A 1 91 ? 11.418 8.114 1.200 1.00 80.88 91 ASP A C 1
ATOM 736 O O . ASP A 1 91 ? 11.056 8.203 2.375 1.00 80.88 91 ASP A O 1
ATOM 740 N N . SER A 1 92 ? 10.533 7.994 0.201 1.00 83.69 92 SER A N 1
ATOM 741 C CA . SER A 1 92 ? 9.077 7.914 0.389 1.00 83.69 92 SER A CA 1
ATOM 742 C C . SER A 1 92 ? 8.680 6.710 1.245 1.00 83.69 92 SER A C 1
ATOM 744 O O . SER A 1 92 ? 7.893 6.855 2.178 1.00 83.69 92 SER A O 1
ATOM 746 N N . ALA A 1 93 ? 9.259 5.531 0.995 1.00 78.06 93 ALA A N 1
ATOM 747 C CA . ALA A 1 93 ? 8.957 4.320 1.757 1.00 78.06 93 ALA A CA 1
ATOM 748 C C . ALA A 1 93 ? 9.377 4.432 3.234 1.00 78.06 93 ALA A C 1
ATOM 750 O O . ALA A 1 93 ? 8.635 4.006 4.124 1.00 78.06 93 ALA A O 1
ATOM 751 N N . LYS A 1 94 ? 10.540 5.041 3.514 1.00 82.56 94 LYS A N 1
ATOM 752 C CA . LYS A 1 94 ? 10.985 5.318 4.892 1.00 82.56 94 LYS A CA 1
ATOM 753 C C . LYS A 1 94 ? 10.018 6.260 5.602 1.00 82.56 94 LYS A C 1
ATOM 755 O O . LYS A 1 94 ? 9.549 5.944 6.694 1.00 82.56 94 LYS A O 1
ATOM 760 N N . LEU A 1 95 ? 9.665 7.364 4.951 1.00 83.75 95 LEU A N 1
ATOM 761 C CA . LEU A 1 95 ? 8.773 8.371 5.515 1.00 83.75 95 LEU A CA 1
ATOM 762 C C . LEU A 1 95 ? 7.349 7.830 5.719 1.00 83.75 95 LEU A C 1
ATOM 764 O O . LEU A 1 95 ? 6.728 8.090 6.746 1.00 83.75 95 LEU A O 1
ATOM 768 N N . LYS A 1 96 ? 6.862 6.988 4.800 1.00 83.19 96 LYS A N 1
ATOM 769 C CA . LYS A 1 96 ? 5.604 6.245 4.956 1.00 83.19 96 LYS A CA 1
ATOM 770 C C . LYS A 1 96 ? 5.620 5.384 6.219 1.00 83.19 96 LYS A C 1
ATOM 772 O O . LYS A 1 96 ? 4.665 5.407 6.989 1.00 83.19 96 LYS A O 1
ATOM 777 N N . SER A 1 97 ? 6.711 4.656 6.468 1.00 81.75 97 SER A N 1
ATOM 778 C CA . SER A 1 97 ? 6.869 3.843 7.682 1.00 81.75 97 SER A CA 1
ATOM 779 C C . SER A 1 97 ? 6.817 4.689 8.959 1.00 81.75 97 SER A C 1
ATOM 781 O O . SER A 1 97 ? 6.202 4.282 9.944 1.00 81.75 97 SER A O 1
ATOM 783 N N . GLU A 1 98 ? 7.431 5.874 8.954 1.00 81.56 98 GLU A N 1
ATOM 784 C CA . GLU A 1 98 ? 7.393 6.810 10.083 1.00 81.56 98 GLU A CA 1
ATOM 785 C C . GLU A 1 98 ? 5.984 7.363 10.326 1.00 81.56 98 GLU A C 1
ATOM 787 O O . GLU A 1 98 ? 5.492 7.301 11.454 1.00 81.56 98 GLU A O 1
ATOM 792 N N . LEU A 1 99 ? 5.299 7.805 9.269 1.00 81.50 99 LEU A N 1
ATOM 793 C CA . LEU A 1 99 ? 3.916 8.283 9.330 1.00 81.50 99 LEU A CA 1
ATOM 794 C C . LEU A 1 99 ? 2.967 7.207 9.885 1.00 81.50 99 LEU A C 1
ATOM 796 O O . LEU A 1 99 ? 2.165 7.479 10.779 1.00 81.50 99 LEU A O 1
ATOM 800 N N . LEU A 1 100 ? 3.106 5.956 9.438 1.00 79.88 100 LEU A N 1
ATOM 801 C CA . LEU A 1 100 ? 2.296 4.839 9.937 1.00 79.88 100 LEU A CA 1
ATOM 802 C C . LEU A 1 100 ? 2.582 4.494 11.409 1.00 79.88 100 LEU A C 1
ATOM 804 O O . LEU A 1 100 ? 1.680 4.048 12.117 1.00 79.88 100 LEU A O 1
ATOM 808 N N . LYS A 1 101 ? 3.802 4.727 11.910 1.00 79.06 101 LYS A N 1
ATOM 809 C CA . LYS A 1 101 ? 4.097 4.604 13.350 1.00 79.06 101 LYS A CA 1
ATOM 810 C C . LYS A 1 101 ? 3.425 5.714 14.155 1.00 79.06 101 LYS A C 1
ATOM 812 O O . LYS A 1 101 ? 2.875 5.435 15.218 1.00 79.06 101 LYS A O 1
ATOM 817 N N . MET A 1 102 ? 3.435 6.948 13.648 1.00 75.69 102 MET A N 1
ATOM 818 C CA . MET A 1 102 ? 2.754 8.080 14.289 1.00 75.69 102 MET A CA 1
ATOM 819 C C . MET A 1 102 ? 1.238 7.859 14.353 1.00 75.69 102 MET A C 1
ATOM 821 O O . MET A 1 102 ? 0.629 8.136 15.382 1.00 75.69 102 MET A O 1
ATOM 825 N N . ARG A 1 103 ? 0.643 7.255 13.316 1.00 75.12 103 ARG A N 1
ATOM 826 C CA . ARG A 1 103 ? -0.775 6.857 13.296 1.00 75.12 103 ARG A CA 1
ATOM 827 C C . ARG A 1 103 ? -1.174 6.017 14.510 1.00 75.12 103 ARG A C 1
ATOM 829 O O . ARG A 1 103 ? -2.194 6.289 15.132 1.00 75.12 103 ARG A O 1
ATOM 836 N N . ALA A 1 104 ? -0.367 5.018 14.867 1.00 69.50 104 ALA A N 1
ATOM 837 C CA . ALA A 1 104 ? -0.656 4.145 16.006 1.00 69.50 104 ALA A CA 1
ATOM 838 C C . ALA A 1 104 ? -0.675 4.908 17.344 1.00 69.50 104 ALA A C 1
ATOM 840 O O . ALA A 1 104 ? -1.462 4.581 18.231 1.00 69.50 104 ALA A O 1
ATOM 841 N N . VAL A 1 105 ? 0.166 5.939 17.477 1.00 70.19 105 VAL A N 1
ATOM 842 C CA . VAL A 1 105 ? 0.191 6.826 18.650 1.00 70.19 105 VAL A CA 1
ATOM 843 C C . VAL A 1 105 ? -1.060 7.702 18.676 1.00 70.19 105 VAL A C 1
ATOM 845 O O . VAL A 1 105 ? -1.757 7.729 19.685 1.00 70.19 105 VAL A O 1
ATOM 848 N N . ILE A 1 106 ? -1.403 8.326 17.546 1.00 67.56 106 ILE A N 1
ATOM 849 C CA . ILE A 1 106 ? -2.575 9.205 17.437 1.00 67.56 106 ILE A CA 1
ATOM 850 C C . ILE A 1 106 ? -3.867 8.439 17.706 1.00 67.56 106 ILE A C 1
ATOM 852 O O . ILE A 1 106 ? -4.703 8.940 18.435 1.00 67.56 106 ILE A O 1
ATOM 856 N N . ILE A 1 107 ? -4.039 7.215 17.199 1.00 65.12 107 ILE A N 1
ATOM 857 C CA . ILE A 1 107 ? -5.241 6.405 17.476 1.00 65.12 107 ILE A CA 1
ATOM 858 C C . ILE A 1 107 ? -5.377 6.099 18.971 1.00 65.12 107 ILE A C 1
ATOM 860 O O . ILE A 1 107 ? -6.472 6.182 19.532 1.00 65.12 107 ILE A O 1
ATO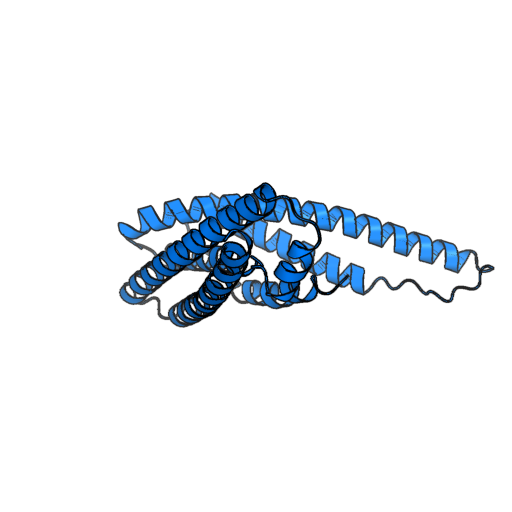M 864 N N . ARG A 1 108 ? -4.264 5.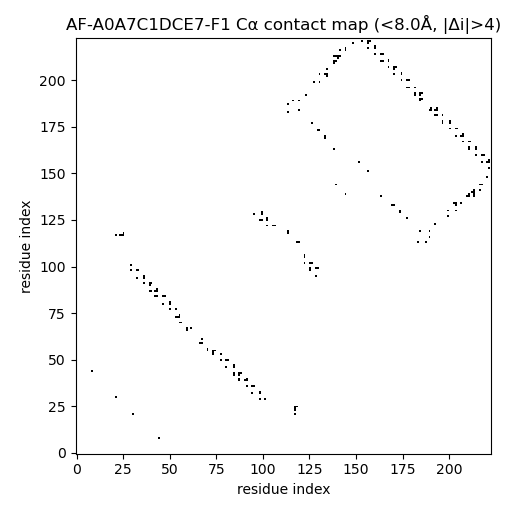756 19.630 1.00 63.47 108 ARG A N 1
ATOM 865 C CA . ARG A 1 108 ? -4.248 5.501 21.072 1.00 63.47 108 ARG A CA 1
ATOM 866 C C . ARG A 1 108 ? -4.651 6.753 21.851 1.00 63.47 108 ARG A C 1
ATOM 868 O O . ARG A 1 108 ? -5.449 6.650 22.777 1.00 63.47 108 ARG A O 1
ATOM 875 N N . ASP A 1 109 ? -4.155 7.915 21.454 1.00 61.09 109 ASP A N 1
ATOM 876 C CA . ASP A 1 109 ? -4.382 9.167 22.175 1.00 61.09 109 ASP A CA 1
ATOM 877 C C . ASP A 1 109 ? -5.763 9.789 21.816 1.00 61.09 109 ASP A C 1
ATOM 879 O O . ASP A 1 109 ? -6.467 10.307 22.682 1.00 61.09 109 ASP A O 1
ATOM 883 N N . ALA A 1 110 ? -6.241 9.613 20.578 1.00 56.56 110 ALA A N 1
ATOM 884 C CA . ALA A 1 110 ? -7.564 10.018 20.086 1.00 56.56 110 ALA A CA 1
ATOM 885 C C . ALA A 1 110 ? -8.713 9.257 20.760 1.00 56.56 110 ALA A C 1
ATOM 887 O O . ALA A 1 110 ? -9.794 9.817 20.941 1.00 56.56 110 ALA A O 1
ATOM 888 N N . SER A 1 111 ? -8.471 8.017 21.209 1.00 53.84 111 SER A N 1
ATOM 889 C CA . SER A 1 111 ? -9.421 7.279 22.054 1.00 53.84 111 SER A CA 1
ATOM 890 C C . SER A 1 111 ? -9.708 7.975 23.396 1.00 53.84 111 SER A C 1
ATOM 892 O O . SER A 1 111 ? -10.692 7.641 24.054 1.00 53.84 111 SER A O 1
ATOM 894 N N . GLN A 1 112 ? -8.882 8.958 23.785 1.00 50.91 112 GLN A N 1
ATOM 895 C CA . GLN A 1 112 ? -9.037 9.747 25.008 1.00 50.91 112 GLN A CA 1
ATOM 896 C C . GLN A 1 112 ? -9.615 11.152 24.761 1.00 50.91 112 GLN A C 1
ATOM 898 O O . GLN A 1 112 ? -10.242 11.685 25.674 1.00 50.91 112 GLN A O 1
ATOM 903 N N . SER A 1 113 ? -9.460 11.731 23.559 1.00 50.62 113 SER A N 1
ATOM 904 C CA . SER A 1 113 ? -10.324 12.788 22.994 1.00 50.62 113 SER A CA 1
ATOM 905 C C . SER A 1 113 ? -9.785 13.288 21.642 1.00 50.62 113 SER A C 1
ATOM 907 O O . SER A 1 113 ? -8.688 13.847 21.604 1.00 50.62 113 SER A O 1
ATOM 909 N N . LEU A 1 114 ? -10.568 13.206 20.562 1.00 59.69 114 LEU A N 1
ATOM 910 C CA . LEU A 1 114 ? -10.376 14.040 19.364 1.00 59.69 114 LEU A CA 1
ATOM 911 C C . LEU A 1 114 ? -10.793 15.478 19.713 1.00 59.69 114 LEU A C 1
ATOM 913 O O . LEU A 1 114 ? -11.960 15.839 19.600 1.00 59.69 114 LEU A O 1
ATOM 917 N N . LYS A 1 115 ? -9.862 16.271 20.254 1.00 52.28 115 LYS A N 1
ATOM 918 C CA . LYS A 1 115 ? -10.144 17.616 20.792 1.00 52.28 115 LYS A CA 1
ATOM 919 C C . LYS A 1 115 ? -10.171 18.713 19.729 1.00 52.28 115 LYS A C 1
ATOM 921 O O . LYS A 1 115 ? -10.691 19.790 20.013 1.00 52.28 115 LYS A O 1
ATOM 926 N N . SER A 1 116 ? -9.626 18.465 18.538 1.00 57.72 116 SER A N 1
ATOM 927 C CA . SER A 1 116 ? -9.452 19.488 17.506 1.00 57.72 116 SER A CA 1
ATOM 928 C C . SER A 1 116 ? -9.798 18.983 16.097 1.00 57.72 116 SER A C 1
ATOM 930 O O . SER A 1 116 ? -9.683 17.796 15.786 1.00 57.72 116 SER A O 1
ATOM 932 N N . GLY A 1 117 ? -10.210 19.903 15.216 1.00 58.84 117 GLY A N 1
ATOM 933 C CA . GLY A 1 117 ? -10.465 19.616 13.797 1.00 58.84 117 GLY A CA 1
ATOM 934 C C . GLY A 1 117 ? -9.220 19.188 13.007 1.00 58.84 117 GLY A C 1
ATOM 935 O O . GLY A 1 117 ? -9.338 18.476 12.010 1.00 58.84 117 GLY A O 1
ATOM 936 N N . THR A 1 118 ? -8.026 19.578 13.458 1.00 63.25 118 THR A N 1
ATOM 937 C CA . THR A 1 118 ? -6.738 19.282 12.811 1.00 63.25 118 THR A CA 1
ATOM 938 C C . THR A 1 118 ? -6.242 17.865 13.110 1.00 63.25 118 THR A C 1
ATOM 940 O O . THR A 1 118 ? -5.668 17.218 12.224 1.00 63.25 118 THR A O 1
ATOM 943 N N . ASP A 1 119 ? -6.552 17.322 14.291 1.00 67.00 119 ASP A N 1
ATOM 944 C CA . ASP A 1 119 ? -6.306 15.911 14.623 1.00 67.00 119 ASP A CA 1
ATOM 945 C C . ASP A 1 119 ? -7.135 14.972 13.739 1.00 67.00 119 ASP A C 1
ATOM 947 O O . ASP A 1 119 ? -6.626 13.965 13.244 1.00 67.00 119 ASP A O 1
ATOM 951 N N . GLY A 1 120 ? -8.396 15.333 13.475 1.00 69.12 120 GLY A N 1
ATOM 952 C CA . GLY A 1 120 ? -9.286 14.568 12.598 1.00 69.12 120 GLY A CA 1
ATOM 953 C C . GLY A 1 120 ? -8.786 14.502 11.152 1.00 69.12 120 GLY A C 1
ATOM 954 O O . GLY A 1 120 ? -8.784 13.430 10.545 1.00 69.12 120 GLY A O 1
ATOM 955 N N . GLN A 1 121 ? -8.283 15.620 10.617 1.00 71.44 121 GLN A N 1
ATOM 956 C CA . GLN A 1 121 ? -7.680 15.677 9.278 1.00 71.44 121 GLN A CA 1
ATOM 957 C C . GLN A 1 121 ? -6.387 14.858 9.186 1.00 71.44 121 GLN A C 1
ATOM 959 O O . GLN A 1 121 ? -6.190 14.105 8.230 1.00 71.44 121 GLN A O 1
ATOM 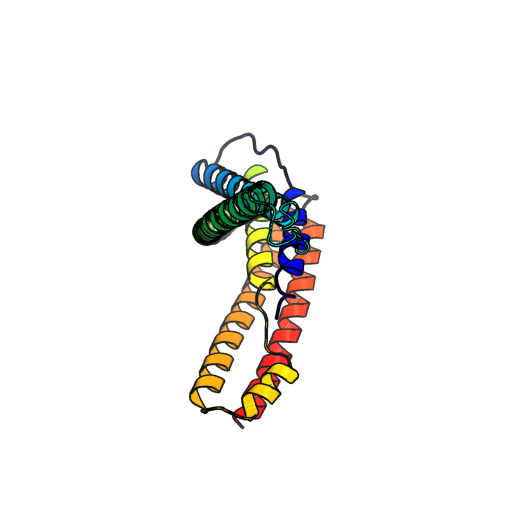964 N N . SER A 1 122 ? -5.519 14.973 10.193 1.00 73.81 122 SER A N 1
ATOM 965 C CA . SER A 1 122 ? -4.264 14.218 10.259 1.00 73.81 122 SER A CA 1
ATOM 966 C C . SER A 1 122 ? -4.519 12.714 10.341 1.00 73.81 122 SER A C 1
ATOM 968 O O . SER A 1 122 ? -3.889 11.931 9.628 1.00 73.81 122 SER A O 1
ATOM 970 N N . LEU A 1 123 ? -5.482 12.304 11.170 1.00 76.38 123 LEU A N 1
ATOM 971 C CA . LEU A 1 123 ? -5.905 10.913 11.282 1.00 76.38 123 LEU A CA 1
ATOM 972 C C . LEU A 1 123 ? -6.485 10.401 9.960 1.00 76.38 123 LEU A C 1
ATOM 974 O O . LEU A 1 123 ? -6.093 9.327 9.517 1.00 76.38 123 LEU A O 1
ATOM 978 N N . ALA A 1 124 ? -7.341 11.179 9.291 1.00 77.50 124 ALA A N 1
ATOM 979 C CA . ALA A 1 124 ? -7.903 10.806 7.994 1.00 77.50 124 ALA A CA 1
ATOM 980 C C . ALA A 1 124 ? -6.826 10.595 6.918 1.00 77.50 124 ALA A C 1
ATOM 982 O O . ALA A 1 124 ? -6.887 9.614 6.175 1.00 77.50 124 ALA A O 1
ATOM 983 N N . PHE A 1 125 ? -5.806 11.459 6.864 1.00 77.81 125 PHE A N 1
ATOM 984 C CA . PHE A 1 125 ? -4.667 11.277 5.961 1.00 77.81 125 PHE A CA 1
ATOM 985 C C . PHE A 1 125 ? -3.902 9.980 6.263 1.00 77.81 125 PHE A C 1
ATOM 987 O O . PHE A 1 125 ? -3.604 9.198 5.360 1.00 77.81 125 PHE A O 1
ATOM 994 N N . LEU A 1 126 ? -3.596 9.726 7.536 1.00 81.38 126 LEU A N 1
ATOM 995 C CA . LEU A 1 126 ? -2.859 8.530 7.944 1.00 81.38 126 LEU A CA 1
ATOM 996 C C . LEU A 1 126 ? -3.666 7.241 7.732 1.00 81.38 126 LEU A C 1
ATOM 998 O O . LEU A 1 126 ? -3.096 6.217 7.358 1.00 81.38 126 LEU A O 1
ATOM 1002 N N . ASP A 1 127 ? -4.979 7.291 7.940 1.00 83.31 127 ASP A N 1
ATOM 1003 C CA . ASP A 1 127 ? -5.915 6.197 7.680 1.00 83.31 127 ASP A CA 1
ATOM 1004 C C . ASP A 1 127 ? -6.006 5.888 6.179 1.00 83.31 127 ASP A C 1
ATOM 1006 O O . ASP A 1 127 ? -5.954 4.717 5.793 1.00 83.31 127 ASP A O 1
ATOM 1010 N N . ALA A 1 128 ? -6.035 6.916 5.325 1.00 82.88 128 ALA A N 1
ATOM 1011 C CA . ALA A 1 128 ? -5.948 6.755 3.875 1.00 82.88 128 ALA A CA 1
ATOM 1012 C C . ALA A 1 128 ? -4.608 6.129 3.449 1.00 82.88 128 ALA A C 1
ATOM 1014 O O . ALA A 1 128 ? -4.592 5.166 2.682 1.00 82.88 128 ALA A O 1
ATOM 1015 N N . LEU A 1 129 ? -3.490 6.613 4.001 1.00 84.12 129 LEU A N 1
ATOM 1016 C CA . LEU A 1 129 ? -2.153 6.083 3.721 1.00 84.12 129 LEU A CA 1
ATOM 1017 C C . LEU A 1 129 ? -2.013 4.609 4.140 1.00 84.12 129 LEU A C 1
ATOM 1019 O O . LEU A 1 129 ? -1.390 3.812 3.432 1.00 84.12 129 LEU A O 1
ATOM 1023 N N . ALA A 1 130 ? -2.595 4.236 5.284 1.00 84.25 130 ALA A N 1
ATOM 1024 C CA . ALA A 1 130 ? -2.623 2.860 5.772 1.00 84.25 130 ALA A CA 1
ATOM 1025 C C . ALA A 1 130 ? -3.490 1.956 4.885 1.00 84.25 130 ALA A C 1
ATOM 1027 O O . ALA A 1 130 ? -3.083 0.837 4.566 1.00 84.25 130 ALA A O 1
ATOM 1028 N N . ALA A 1 131 ? -4.660 2.441 4.456 1.00 83.56 131 ALA A N 1
ATOM 1029 C CA . ALA A 1 131 ? -5.522 1.725 3.522 1.00 83.56 131 ALA A CA 1
ATOM 1030 C C . ALA A 1 131 ? -4.819 1.499 2.178 1.00 83.56 131 ALA A C 1
ATOM 1032 O O . ALA A 1 131 ? -4.837 0.386 1.660 1.00 83.56 131 ALA A O 1
ATOM 1033 N N . GLU A 1 132 ? -4.140 2.512 1.641 1.00 82.69 132 GLU A N 1
ATOM 1034 C CA . GLU A 1 132 ? -3.381 2.394 0.395 1.00 82.69 132 GLU A CA 1
ATOM 1035 C C . GLU A 1 132 ? -2.251 1.359 0.503 1.00 82.69 132 GLU A C 1
ATOM 1037 O O . GLU A 1 132 ? -2.100 0.513 -0.379 1.00 82.69 132 GLU A O 1
ATOM 1042 N N . ASP A 1 133 ? -1.482 1.379 1.599 1.00 82.44 133 ASP A N 1
ATOM 1043 C CA . ASP A 1 133 ? -0.430 0.384 1.850 1.00 82.44 133 ASP A CA 1
ATOM 1044 C C . ASP A 1 133 ? -0.969 -1.047 1.855 1.00 82.44 133 ASP A C 1
ATOM 1046 O O . ASP A 1 133 ? -0.411 -1.946 1.226 1.00 82.44 133 ASP A O 1
ATOM 1050 N N . ALA A 1 134 ? -2.100 -1.238 2.526 1.00 84.19 134 ALA A N 1
ATOM 1051 C CA . ALA A 1 134 ? -2.770 -2.519 2.618 1.00 84.19 134 ALA A CA 1
ATOM 1052 C C . ALA A 1 134 ? -3.337 -2.992 1.265 1.00 84.19 134 ALA A C 1
ATOM 1054 O O . ALA A 1 134 ? -3.211 -4.169 0.918 1.00 84.19 134 ALA A O 1
ATOM 1055 N N . LEU A 1 135 ? -3.925 -2.087 0.475 1.00 81.38 135 LEU A N 1
ATOM 1056 C CA . LEU A 1 135 ? -4.481 -2.392 -0.850 1.00 81.38 135 LEU A CA 1
ATOM 1057 C C . LEU A 1 135 ? -3.402 -2.757 -1.880 1.00 81.38 135 LEU A C 1
ATOM 1059 O O . LEU A 1 135 ? -3.683 -3.520 -2.811 1.00 81.38 135 LEU A O 1
ATOM 1063 N N . ALA A 1 136 ? -2.175 -2.259 -1.705 1.00 82.88 136 ALA A N 1
ATOM 1064 C CA . ALA A 1 136 ? -1.045 -2.554 -2.583 1.00 82.88 136 ALA A CA 1
ATOM 1065 C C . ALA A 1 136 ? -0.563 -4.014 -2.493 1.00 82.88 136 ALA A C 1
ATOM 1067 O O . ALA A 1 136 ? 0.148 -4.482 -3.386 1.00 82.88 136 ALA A O 1
ATOM 1068 N N . TYR A 1 137 ? -0.941 -4.759 -1.448 1.00 85.31 137 TYR A N 1
ATOM 1069 C CA . TYR A 1 137 ? -0.576 -6.168 -1.343 1.00 85.31 137 TYR A CA 1
ATOM 1070 C C . TYR A 1 137 ? -1.311 -7.021 -2.395 1.00 85.31 137 TYR A C 1
ATOM 1072 O O . TYR A 1 137 ? -2.541 -6.984 -2.537 1.00 85.31 137 TYR A O 1
ATOM 1080 N N . GLU A 1 138 ? -0.541 -7.826 -3.130 1.00 86.19 138 GLU A N 1
ATOM 1081 C CA . GLU A 1 138 ? -1.039 -8.786 -4.118 1.00 86.19 138 GLU A CA 1
ATOM 1082 C C . GLU A 1 138 ? -1.036 -10.206 -3.523 1.00 86.19 138 GLU A C 1
ATOM 1084 O O . GLU A 1 138 ? 0.019 -10.831 -3.334 1.00 86.19 138 GLU A O 1
ATOM 1089 N N . PHE A 1 139 ? -2.236 -10.715 -3.229 1.00 87.81 139 PHE A N 1
ATOM 1090 C CA . PHE A 1 139 ? -2.463 -12.125 -2.903 1.00 87.81 139 PHE A CA 1
ATOM 1091 C C . PHE A 1 139 ? -2.268 -13.002 -4.145 1.00 87.81 139 PHE A C 1
ATOM 1093 O O . PHE A 1 139 ? -2.292 -12.512 -5.275 1.00 87.81 139 PHE A O 1
ATOM 1100 N N . LEU A 1 140 ? -2.014 -14.296 -3.941 1.00 86.19 140 LEU A N 1
ATOM 1101 C CA . LEU A 1 140 ? -1.813 -15.206 -5.065 1.00 86.19 140 LEU A CA 1
ATOM 1102 C C . LEU A 1 140 ? -3.162 -15.596 -5.665 1.00 86.19 140 LEU A C 1
ATOM 1104 O O . LEU A 1 140 ? -4.071 -16.031 -4.968 1.00 86.19 140 LEU A O 1
ATOM 1108 N N . ASP A 1 141 ? -3.269 -15.486 -6.981 1.00 86.31 141 ASP A N 1
ATOM 1109 C CA . ASP A 1 141 ? -4.393 -16.049 -7.710 1.00 86.31 141 ASP A CA 1
ATOM 1110 C C . ASP A 1 141 ? -4.140 -17.525 -8.057 1.00 86.31 141 ASP A C 1
ATOM 1112 O O . ASP A 1 141 ? -3.051 -18.078 -7.870 1.00 86.31 141 ASP A O 1
ATOM 1116 N N . LYS A 1 142 ? -5.169 -18.178 -8.598 1.00 82.25 142 LYS A N 1
ATOM 1117 C CA . LYS A 1 142 ? -5.092 -19.580 -9.012 1.00 82.25 142 LYS A CA 1
ATOM 1118 C C . LYS A 1 142 ? -3.965 -19.832 -10.018 1.00 82.25 142 LYS A C 1
ATOM 1120 O O . LYS A 1 142 ? -3.242 -20.808 -9.865 1.00 82.25 142 LYS A O 1
ATOM 1125 N N . ALA A 1 143 ? -3.781 -18.943 -10.995 1.00 82.25 143 ALA A N 1
ATOM 1126 C CA . ALA A 1 143 ? -2.729 -19.078 -12.001 1.00 82.25 143 ALA A CA 1
ATOM 1127 C C . ALA A 1 143 ? -1.329 -19.048 -11.368 1.00 82.25 143 ALA A C 1
ATOM 1129 O O . ALA A 1 143 ? -0.476 -19.868 -11.706 1.00 82.25 143 ALA A O 1
ATOM 1130 N N . SER A 1 144 ? -1.111 -18.151 -10.405 1.00 82.94 144 SER A N 1
ATOM 1131 C CA . SER A 1 144 ? 0.144 -18.059 -9.662 1.00 82.94 144 SER A CA 1
ATOM 1132 C C . SER A 1 144 ? 0.386 -19.307 -8.817 1.00 82.94 144 SER A C 1
ATOM 1134 O O . SER A 1 144 ? 1.501 -19.816 -8.791 1.00 82.94 144 SER A O 1
ATOM 1136 N N . VAL A 1 145 ? -0.643 -19.837 -8.150 1.00 79.94 145 VAL A N 1
ATOM 1137 C CA . VAL A 1 145 ? -0.533 -21.073 -7.357 1.00 79.94 145 VAL A CA 1
ATOM 1138 C C . VAL A 1 145 ? -0.292 -22.302 -8.242 1.00 79.94 145 VAL A C 1
ATOM 1140 O O . VAL A 1 145 ? 0.520 -23.158 -7.895 1.00 79.94 145 VAL A O 1
ATOM 1143 N N . ASP A 1 146 ? -0.936 -22.391 -9.403 1.00 79.12 146 ASP A N 1
ATOM 1144 C CA . ASP A 1 146 ? -0.729 -23.500 -10.338 1.00 79.12 146 ASP A CA 1
ATOM 1145 C C . ASP A 1 146 ? 0.679 -23.467 -10.958 1.00 79.12 146 ASP A C 1
ATOM 1147 O O . ASP A 1 146 ? 1.303 -24.517 -11.099 1.00 79.12 146 ASP A O 1
ATOM 1151 N N . ALA A 1 147 ? 1.236 -22.282 -11.234 1.00 77.19 147 ALA A N 1
ATOM 1152 C CA . ALA A 1 147 ? 2.641 -22.141 -11.627 1.00 77.19 147 ALA A CA 1
ATOM 1153 C C . ALA A 1 147 ? 3.606 -22.577 -10.508 1.00 77.19 147 ALA A C 1
ATOM 1155 O O . ALA A 1 147 ? 4.657 -23.155 -10.776 1.00 77.19 147 ALA A O 1
ATOM 1156 N N . LEU A 1 148 ? 3.232 -22.343 -9.247 1.00 72.94 148 LEU A N 1
ATOM 1157 C CA . LEU A 1 148 ? 4.002 -22.758 -8.076 1.00 72.94 148 LEU A CA 1
ATOM 1158 C C . LEU A 1 148 ? 4.019 -24.293 -7.891 1.00 72.94 148 LEU A C 1
ATOM 1160 O O . LEU A 1 148 ? 5.021 -24.831 -7.426 1.00 72.94 148 LEU A O 1
ATOM 1164 N N . LYS A 1 149 ? 2.974 -25.029 -8.306 1.00 68.12 149 LYS A N 1
ATOM 1165 C CA . LYS A 1 149 ? 2.919 -26.507 -8.201 1.00 68.12 149 LYS A CA 1
ATOM 1166 C C . LYS A 1 149 ? 4.042 -27.231 -8.943 1.00 68.12 149 LYS A C 1
ATOM 1168 O O . LYS A 1 149 ? 4.423 -28.321 -8.529 1.00 68.12 149 LYS A O 1
ATOM 1173 N N . ALA A 1 150 ? 4.537 -26.661 -10.040 1.00 61.44 150 ALA A N 1
ATOM 1174 C CA . ALA A 1 150 ? 5.474 -27.342 -10.927 1.00 61.44 150 ALA A CA 1
ATOM 1175 C C . ALA A 1 150 ? 6.893 -27.481 -10.343 1.00 61.44 150 ALA A C 1
ATOM 1177 O O . ALA A 1 150 ? 7.647 -28.321 -10.823 1.00 61.44 150 ALA A O 1
ATOM 1178 N N . ASP A 1 151 ? 7.251 -26.683 -9.327 1.00 62.84 151 ASP A N 1
ATOM 1179 C CA . ASP A 1 151 ? 8.666 -26.409 -9.027 1.00 62.84 151 ASP A CA 1
ATOM 1180 C C . ASP A 1 151 ? 9.024 -26.339 -7.523 1.00 62.84 151 ASP A C 1
ATOM 1182 O O . ASP A 1 151 ? 10.111 -25.880 -7.164 1.00 62.84 151 ASP A O 1
ATOM 1186 N N . LEU A 1 152 ? 8.138 -26.751 -6.596 1.00 64.69 152 LEU A N 1
ATOM 1187 C CA . LEU A 1 152 ? 8.257 -26.314 -5.193 1.00 64.69 152 LEU A CA 1
ATOM 1188 C C . LEU A 1 152 ? 8.544 -27.339 -4.096 1.00 64.69 152 LEU A C 1
ATOM 1190 O O . LEU A 1 152 ? 7.895 -28.369 -3.936 1.00 64.69 152 LEU A O 1
ATOM 1194 N N . LYS A 1 153 ? 9.463 -26.903 -3.222 1.00 70.88 153 LYS A N 1
ATOM 1195 C CA . LYS A 1 153 ? 9.737 -27.420 -1.878 1.00 70.88 153 LYS A CA 1
ATOM 1196 C C . LYS A 1 153 ? 8.684 -26.889 -0.895 1.00 70.88 153 LYS A C 1
ATOM 1198 O O . LYS A 1 153 ? 8.444 -25.682 -0.834 1.00 70.88 153 LYS A O 1
ATOM 1203 N N . ARG A 1 154 ? 8.111 -27.784 -0.084 1.00 79.50 154 ARG A N 1
ATOM 1204 C CA . ARG A 1 154 ? 7.076 -27.530 0.943 1.00 79.50 154 ARG A CA 1
ATOM 1205 C C . ARG A 1 154 ? 7.309 -26.268 1.793 1.00 79.50 154 ARG A C 1
ATOM 1207 O O . ARG A 1 154 ? 6.363 -25.535 2.068 1.00 79.50 154 ARG A O 1
ATOM 1214 N N . ASP A 1 155 ? 8.559 -25.979 2.153 1.00 81.44 155 ASP A N 1
ATOM 1215 C CA . ASP A 1 155 ? 8.928 -24.844 3.013 1.00 81.44 155 ASP A CA 1
ATOM 1216 C C . ASP A 1 155 ? 8.591 -23.476 2.412 1.00 81.44 155 ASP A C 1
ATOM 1218 O O . ASP A 1 155 ? 8.184 -22.558 3.125 1.00 81.44 155 ASP A O 1
ATOM 1222 N N . PHE A 1 156 ? 8.716 -23.321 1.093 1.00 83.31 156 PHE A N 1
ATOM 1223 C CA . PHE A 1 156 ? 8.369 -22.061 0.438 1.00 83.31 156 PHE A CA 1
ATOM 1224 C C . PHE A 1 156 ? 6.853 -21.835 0.452 1.00 83.31 156 PHE A C 1
ATOM 1226 O O . PHE A 1 156 ? 6.404 -20.719 0.716 1.00 83.31 156 PHE A O 1
ATOM 1233 N N . VAL A 1 157 ? 6.062 -22.890 0.222 1.00 84.50 157 VAL A N 1
ATOM 1234 C CA . VAL A 1 157 ? 4.592 -22.820 0.279 1.00 84.50 157 VAL A CA 1
ATOM 1235 C C . VAL A 1 157 ? 4.139 -22.455 1.695 1.00 84.50 157 VAL A C 1
ATOM 1237 O O . VAL A 1 157 ? 3.317 -21.555 1.856 1.00 84.50 157 VAL A O 1
ATOM 1240 N N . LEU A 1 158 ? 4.742 -23.063 2.724 1.00 86.44 158 LEU A N 1
ATOM 1241 C CA . LEU A 1 158 ? 4.481 -22.730 4.130 1.00 86.44 158 LEU A CA 1
ATOM 1242 C C . LEU A 1 158 ? 4.850 -21.281 4.471 1.00 86.44 158 LEU A C 1
ATOM 1244 O O . LEU A 1 158 ? 4.069 -20.580 5.112 1.00 86.44 158 LEU A O 1
ATOM 1248 N N . ASN A 1 159 ? 6.008 -20.795 4.017 1.00 87.81 159 ASN A N 1
ATOM 1249 C CA . ASN A 1 159 ? 6.408 -19.405 4.240 1.00 87.81 159 ASN A CA 1
ATOM 1250 C C . ASN A 1 159 ? 5.434 -18.421 3.563 1.00 87.81 159 ASN A C 1
ATOM 1252 O O . ASN A 1 159 ? 5.019 -17.416 4.150 1.00 87.81 159 ASN A O 1
ATOM 1256 N N . ARG A 1 160 ? 5.010 -18.735 2.334 1.00 87.94 160 ARG A N 1
ATOM 1257 C CA . ARG A 1 160 ? 4.044 -17.916 1.599 1.00 87.94 160 ARG A CA 1
ATOM 1258 C C . ARG A 1 160 ? 2.673 -17.910 2.275 1.00 87.94 160 ARG A C 1
ATOM 1260 O O . ARG A 1 160 ? 2.077 -16.838 2.365 1.00 87.94 160 ARG A O 1
ATOM 1267 N N . LEU A 1 161 ? 2.218 -19.059 2.778 1.00 88.31 161 LEU A N 1
ATOM 1268 C CA . LEU A 1 161 ? 0.991 -19.179 3.566 1.00 88.31 161 LEU A CA 1
ATOM 1269 C C . LEU A 1 161 ? 1.067 -18.297 4.817 1.00 88.31 161 LEU A C 1
ATOM 1271 O O . LEU A 1 161 ? 0.241 -17.403 4.976 1.00 88.31 161 LEU A O 1
ATOM 1275 N N . ASN A 1 162 ? 2.109 -18.461 5.637 1.00 89.81 162 ASN A N 1
ATOM 1276 C CA . ASN A 1 162 ? 2.305 -17.674 6.860 1.00 89.81 162 ASN A CA 1
ATOM 1277 C C . ASN A 1 162 ? 2.323 -16.165 6.584 1.00 89.81 162 ASN A C 1
ATOM 1279 O O . ASN A 1 162 ? 1.706 -15.385 7.309 1.00 89.81 162 ASN A O 1
ATOM 1283 N N . THR A 1 163 ? 3.008 -15.744 5.518 1.00 89.75 163 THR A N 1
ATOM 1284 C CA . THR A 1 163 ? 3.055 -14.332 5.120 1.00 89.75 163 THR A CA 1
ATOM 1285 C C . THR A 1 163 ? 1.659 -13.809 4.792 1.00 89.75 163 THR A C 1
ATOM 1287 O O . THR A 1 163 ? 1.278 -12.739 5.260 1.00 89.75 163 THR A O 1
ATOM 1290 N N . GLN A 1 164 ? 0.878 -14.549 4.005 1.00 91.50 164 GLN A N 1
ATOM 1291 C CA . GLN A 1 164 ? -0.466 -14.118 3.627 1.00 91.50 164 GLN A CA 1
ATOM 1292 C C . GLN A 1 164 ? -1.448 -14.137 4.799 1.00 91.50 164 GLN A C 1
ATOM 1294 O O . GLN A 1 164 ? -2.270 -13.231 4.901 1.00 91.50 164 GLN A O 1
ATOM 1299 N N . GLU A 1 165 ? -1.328 -15.090 5.726 1.00 92.38 165 GLU A N 1
ATOM 1300 C CA . GLU A 1 165 ? -2.135 -15.109 6.950 1.00 92.38 165 GLU A CA 1
ATOM 1301 C C . GLU A 1 165 ? -1.849 -13.890 7.833 1.00 92.38 165 GLU A C 1
ATOM 1303 O O . GLU A 1 165 ? -2.771 -13.276 8.375 1.00 92.38 165 GLU A O 1
ATOM 1308 N N . GLN A 1 166 ? -0.579 -13.491 7.954 1.00 90.69 166 GLN A N 1
ATOM 1309 C CA . GLN A 1 166 ? -0.220 -12.259 8.657 1.00 90.69 166 GLN A CA 1
ATOM 1310 C C . GLN A 1 166 ? -0.819 -11.025 7.975 1.00 90.69 166 GLN A C 1
ATOM 1312 O O . GLN A 1 166 ? -1.311 -10.133 8.665 1.00 90.69 166 GLN A O 1
ATOM 1317 N N . GLN A 1 167 ? -0.815 -10.975 6.641 1.00 88.75 167 GLN A N 1
ATOM 1318 C CA . GLN A 1 167 ? -1.414 -9.862 5.899 1.00 88.75 167 GLN A CA 1
ATOM 1319 C C . GLN A 1 167 ? -2.936 -9.824 6.037 1.00 88.75 167 GLN A C 1
ATOM 1321 O O . GLN A 1 167 ? -3.489 -8.757 6.283 1.00 88.75 167 GLN A O 1
ATOM 1326 N N . LEU A 1 168 ? -3.614 -10.973 5.996 1.00 91.38 168 LEU A N 1
ATOM 1327 C CA . LEU A 1 168 ? -5.050 -11.060 6.264 1.00 91.38 168 LEU A CA 1
ATOM 1328 C C . LEU A 1 168 ? -5.397 -10.515 7.660 1.00 91.38 168 LEU A C 1
ATOM 1330 O O . LEU A 1 168 ? -6.297 -9.687 7.798 1.00 91.38 168 LEU A O 1
ATOM 1334 N N . ARG A 1 169 ? -4.644 -10.902 8.699 1.00 89.44 169 ARG A N 1
ATOM 1335 C CA . ARG A 1 169 ? -4.848 -10.373 10.061 1.00 89.44 169 ARG A CA 1
ATOM 1336 C C . ARG A 1 169 ? -4.636 -8.860 10.137 1.00 89.44 169 ARG A C 1
ATOM 1338 O O . ARG A 1 169 ? -5.369 -8.175 10.854 1.00 89.44 169 ARG A O 1
ATOM 1345 N N . ARG A 1 170 ? -3.656 -8.329 9.396 1.00 87.19 170 ARG A N 1
ATOM 1346 C CA . ARG A 1 170 ? -3.417 -6.880 9.293 1.00 87.19 170 ARG A CA 1
ATOM 1347 C C . ARG A 1 170 ? -4.586 -6.171 8.615 1.00 87.19 170 ARG A C 1
ATOM 1349 O O . ARG A 1 170 ? -5.060 -5.184 9.164 1.00 87.19 170 ARG A O 1
ATOM 1356 N N . LEU A 1 171 ? -5.102 -6.703 7.502 1.00 89.50 171 LEU A N 1
ATOM 1357 C CA . LEU A 1 171 ? -6.285 -6.165 6.817 1.00 89.50 171 LEU A CA 1
ATOM 1358 C C . LEU A 1 171 ? -7.500 -6.111 7.743 1.00 89.50 171 LEU A C 1
ATOM 1360 O O . LEU A 1 171 ? -8.154 -5.078 7.853 1.00 89.50 171 LEU A O 1
ATOM 1364 N N . GLN A 1 172 ? -7.778 -7.203 8.455 1.00 90.38 172 GLN A N 1
ATOM 1365 C CA . GLN A 1 172 ? -8.904 -7.278 9.387 1.00 90.38 172 GLN A CA 1
ATOM 1366 C C . GLN A 1 172 ? -8.760 -6.286 10.549 1.00 90.38 172 GLN A C 1
ATOM 1368 O O . GLN A 1 172 ? -9.732 -5.626 10.922 1.00 90.38 172 GLN A O 1
ATOM 1373 N N . THR A 1 173 ? -7.548 -6.150 11.094 1.00 89.12 173 THR A N 1
ATOM 1374 C CA . THR A 1 173 ? -7.244 -5.155 12.135 1.00 89.12 173 THR A CA 1
ATOM 1375 C C . THR A 1 173 ? -7.471 -3.740 11.615 1.00 89.12 173 THR A C 1
ATOM 1377 O O . THR A 1 173 ? -8.193 -2.973 12.247 1.00 89.12 173 THR A O 1
ATOM 1380 N N . LEU A 1 174 ? -6.953 -3.423 10.427 1.00 87.88 174 LEU A N 1
ATOM 1381 C CA . LEU A 1 174 ? -7.115 -2.109 9.815 1.00 87.88 174 LEU A CA 1
ATOM 1382 C C . LEU A 1 174 ? -8.588 -1.786 9.537 1.00 87.88 174 LEU A C 1
ATOM 1384 O O . LEU A 1 174 ? -9.043 -0.700 9.871 1.00 87.88 174 LEU A O 1
ATOM 1388 N N . ILE A 1 175 ? -9.374 -2.729 9.005 1.00 89.19 175 ILE A N 1
ATOM 1389 C CA . ILE A 1 175 ? -10.822 -2.539 8.809 1.00 89.19 175 ILE A CA 1
ATOM 1390 C C . ILE A 1 175 ? -11.516 -2.215 10.139 1.00 89.19 175 ILE A C 1
ATOM 1392 O O . ILE A 1 175 ? -12.402 -1.360 10.183 1.00 89.19 175 ILE A O 1
ATOM 1396 N N . LYS A 1 176 ? -11.139 -2.895 11.228 1.00 88.38 176 LYS A N 1
ATOM 1397 C CA . LYS A 1 176 ? -11.695 -2.632 12.561 1.00 88.38 176 LYS A CA 1
ATOM 1398 C C . LYS A 1 176 ? -11.323 -1.233 13.056 1.00 88.38 176 LYS A C 1
ATOM 1400 O O . LYS A 1 176 ? -12.192 -0.536 13.573 1.00 88.38 176 LYS A O 1
ATOM 1405 N N . GLU A 1 177 ? -10.071 -0.827 12.876 1.00 84.38 177 GLU A N 1
ATOM 1406 C CA . GLU A 1 177 ? -9.593 0.513 13.227 1.00 84.38 177 GLU A CA 1
ATOM 1407 C C . GLU A 1 177 ? -10.307 1.594 12.414 1.00 84.38 177 GLU A C 1
ATOM 1409 O O . GLU A 1 177 ? -10.856 2.513 13.003 1.00 84.38 177 GLU A O 1
ATOM 1414 N N . LEU A 1 178 ? -10.419 1.442 11.091 1.00 85.50 178 LEU A N 1
ATOM 1415 C CA . LEU A 1 178 ? -11.127 2.389 10.224 1.00 85.50 178 LEU A CA 1
ATOM 1416 C C . LEU A 1 178 ? -12.612 2.516 10.590 1.00 85.50 178 LEU A C 1
ATOM 1418 O O . LEU A 1 178 ? -13.174 3.607 10.530 1.00 85.50 178 LEU A O 1
ATOM 1422 N N . LYS A 1 179 ? -13.266 1.422 11.005 1.00 86.31 179 LYS A N 1
ATOM 1423 C CA . LYS A 1 179 ? -14.641 1.470 11.536 1.00 86.31 179 LYS A CA 1
ATOM 1424 C C . LYS A 1 179 ? -14.721 2.266 12.841 1.00 86.31 179 LYS A C 1
ATOM 1426 O O . LYS A 1 179 ? -15.694 2.991 13.038 1.00 86.31 179 LYS A O 1
ATOM 1431 N N . ALA A 1 180 ? -13.723 2.134 13.715 1.00 80.75 180 ALA A N 1
ATOM 1432 C CA . ALA A 1 180 ? -13.640 2.904 14.952 1.00 80.75 180 ALA A CA 1
ATOM 1433 C C . ALA A 1 180 ? -13.364 4.391 14.674 1.00 80.75 180 ALA A C 1
ATOM 1435 O O . ALA A 1 180 ? -14.098 5.227 15.193 1.00 80.75 180 ALA A O 1
ATOM 1436 N N . SER A 1 181 ? -12.402 4.714 13.798 1.00 78.31 181 SER A N 1
ATOM 1437 C CA . SER A 1 181 ? -12.125 6.084 13.339 1.00 78.31 181 SER A CA 1
ATOM 1438 C C . SER A 1 181 ? -13.368 6.725 12.727 1.00 78.31 181 SER A C 1
ATOM 1440 O O . SER A 1 181 ? -13.743 7.830 13.110 1.00 78.31 181 SER A O 1
ATOM 1442 N N . LYS A 1 182 ? -14.070 6.010 11.834 1.00 81.19 182 LYS A N 1
ATOM 1443 C CA . LYS A 1 182 ? -15.322 6.484 11.231 1.00 81.19 182 LYS A CA 1
ATOM 1444 C C . LYS A 1 182 ? -16.362 6.835 12.293 1.00 81.19 182 LYS A C 1
ATOM 1446 O O . LYS A 1 182 ? -16.980 7.888 12.205 1.00 81.19 182 LYS A O 1
ATOM 1451 N N . LYS A 1 183 ? -16.553 5.965 13.290 1.00 79.88 183 LYS A N 1
ATOM 1452 C CA . LYS A 1 183 ? -17.502 6.208 14.382 1.00 79.88 183 LYS A CA 1
ATOM 1453 C C . LYS A 1 183 ? -17.098 7.428 15.220 1.00 79.88 183 LYS A C 1
ATOM 1455 O O . LYS A 1 183 ? -17.944 8.268 15.488 1.00 79.88 183 LYS A O 1
ATOM 1460 N N . ALA A 1 184 ? -15.821 7.540 15.583 1.00 73.44 184 ALA A N 1
ATOM 1461 C CA . ALA A 1 184 ? -15.316 8.657 16.379 1.00 73.44 184 ALA A CA 1
ATOM 1462 C C . ALA A 1 184 ? -15.449 10.007 15.650 1.00 73.44 184 ALA A C 1
ATOM 1464 O O . ALA A 1 184 ? -15.786 11.010 16.268 1.00 73.44 184 ALA A O 1
ATOM 1465 N N . LEU A 1 185 ? -15.227 10.033 14.332 1.00 73.12 185 LEU A N 1
ATOM 1466 C CA . LEU A 1 185 ? -15.388 11.241 13.516 1.00 73.12 185 LEU A CA 1
ATOM 1467 C C . LEU A 1 185 ? -16.858 11.616 13.292 1.00 73.12 185 LEU A C 1
ATOM 1469 O O . LEU A 1 185 ? -17.172 12.804 13.251 1.00 73.12 185 LEU A O 1
ATOM 1473 N N . ALA A 1 186 ? -17.749 10.625 13.190 1.00 73.88 186 ALA A N 1
ATOM 1474 C CA . ALA A 1 186 ? -19.193 10.847 13.139 1.00 73.88 186 ALA A CA 1
ATOM 1475 C C . ALA A 1 186 ? -19.711 11.478 14.442 1.00 73.88 186 ALA A C 1
ATOM 1477 O O . ALA A 1 186 ? -20.477 12.432 14.407 1.00 73.88 186 ALA A O 1
ATOM 1478 N N . GLU A 1 187 ? -19.246 10.988 15.596 1.00 72.56 187 GLU A N 1
ATOM 1479 C CA . GLU A 1 187 ? -19.577 11.546 16.918 1.00 72.56 187 GLU A CA 1
ATOM 1480 C C . GLU A 1 187 ? -19.004 12.960 17.136 1.00 72.56 187 GLU A C 1
ATOM 1482 O O . GLU A 1 187 ? -19.500 13.696 17.986 1.00 72.56 187 GLU A O 1
ATOM 1487 N N . ALA A 1 188 ? -17.985 13.349 16.365 1.00 67.44 188 ALA A N 1
ATOM 1488 C CA . ALA A 1 188 ? -17.361 14.672 16.394 1.00 67.44 188 ALA A CA 1
ATOM 1489 C C . ALA A 1 188 ? -17.924 15.653 15.339 1.00 67.44 188 ALA A C 1
ATOM 1491 O O . ALA A 1 188 ? -17.299 16.684 15.085 1.00 67.44 188 ALA A O 1
ATOM 1492 N N . ASP A 1 189 ? -19.055 15.333 14.693 1.00 66.94 189 ASP A N 1
ATOM 1493 C CA . ASP A 1 189 ? -19.701 16.130 13.631 1.00 66.94 189 ASP A CA 1
ATOM 1494 C C . ASP A 1 189 ? -18.784 16.473 12.431 1.00 66.94 189 ASP A C 1
ATOM 1496 O O . ASP A 1 189 ? -19.010 17.430 11.683 1.00 66.94 189 ASP A O 1
ATOM 1500 N N . MET A 1 190 ? -17.749 15.664 12.174 1.00 66.88 190 MET A N 1
ATOM 1501 C CA . MET A 1 190 ? -16.826 15.856 11.047 1.00 66.88 190 MET A CA 1
ATOM 1502 C C . MET A 1 190 ? -17.350 15.180 9.770 1.00 66.88 190 MET A C 1
ATOM 1504 O O . MET A 1 190 ? -16.742 14.249 9.235 1.00 66.88 190 MET A O 1
ATOM 1508 N N . ALA A 1 191 ? -18.478 15.677 9.254 1.00 58.38 191 ALA A N 1
ATOM 1509 C CA . ALA A 1 191 ? -19.275 15.067 8.177 1.00 58.38 191 ALA A CA 1
ATOM 1510 C C . ALA A 1 191 ? -18.579 14.909 6.797 1.00 58.38 191 ALA A C 1
ATOM 1512 O O . ALA A 1 191 ? -19.187 14.410 5.852 1.00 58.38 191 ALA A O 1
ATOM 1513 N N . GLY A 1 192 ? -17.308 15.295 6.648 1.00 65.50 192 GLY A N 1
ATOM 1514 C CA . GLY A 1 192 ? -16.569 15.201 5.382 1.00 65.50 192 GLY A CA 1
ATOM 1515 C C . GLY A 1 192 ? -15.938 13.835 5.090 1.00 65.50 192 GLY A C 1
ATOM 1516 O O . GLY A 1 192 ? -15.740 13.501 3.927 1.00 65.50 192 GLY A O 1
ATOM 1517 N N . PHE A 1 193 ? -15.631 13.029 6.112 1.00 66.94 193 PHE A N 1
ATOM 1518 C CA . PHE A 1 193 ? -14.767 11.849 5.938 1.00 66.94 193 PHE A CA 1
ATOM 1519 C C . PHE A 1 193 ? -15.518 10.514 5.818 1.00 66.94 193 PHE A C 1
ATOM 1521 O O . PHE A 1 193 ? -14.945 9.509 5.395 1.00 66.94 193 PHE A O 1
ATOM 1528 N N . GLU A 1 194 ? -16.802 10.457 6.178 1.00 67.50 194 GLU A N 1
ATOM 1529 C CA . GLU A 1 194 ? -17.538 9.190 6.311 1.00 67.50 194 GLU A CA 1
ATOM 1530 C C . GLU A 1 194 ? -17.635 8.365 5.020 1.00 67.50 194 GLU A C 1
ATOM 1532 O O . GLU A 1 194 ? -17.655 7.124 5.077 1.00 67.50 194 GLU A O 1
ATOM 1537 N N . ALA A 1 195 ? -17.727 9.052 3.877 1.00 72.38 195 ALA A N 1
ATOM 1538 C CA . ALA A 1 195 ? -17.795 8.439 2.556 1.00 72.38 195 ALA A CA 1
ATOM 1539 C C . ALA A 1 195 ? -16.461 7.774 2.187 1.00 72.38 195 ALA A C 1
ATOM 1541 O O . ALA A 1 195 ? -16.451 6.621 1.747 1.00 72.38 195 ALA A O 1
ATOM 1542 N N . ASP A 1 196 ? -15.342 8.451 2.457 1.00 76.94 196 ASP A N 1
ATOM 1543 C CA . ASP A 1 196 ? -13.998 7.938 2.188 1.00 76.94 196 ASP A CA 1
ATOM 1544 C C . ASP A 1 196 ? -13.688 6.716 3.054 1.00 76.94 196 ASP A C 1
ATOM 1546 O O . ASP A 1 196 ? -13.262 5.681 2.538 1.00 76.94 196 ASP A O 1
ATOM 1550 N N . TYR A 1 197 ? -14.022 6.761 4.349 1.00 79.75 197 TYR A N 1
ATOM 1551 C CA . TYR A 1 197 ? -13.915 5.585 5.219 1.00 79.75 197 TYR A CA 1
ATOM 1552 C C . TYR A 1 197 ? -14.781 4.421 4.733 1.00 79.75 197 TYR A C 1
ATOM 1554 O O . TYR A 1 197 ? -14.333 3.274 4.740 1.00 79.75 197 TYR A O 1
ATOM 1562 N N . GLY A 1 198 ? -16.012 4.697 4.289 1.00 79.69 198 GLY A N 1
ATOM 1563 C CA . GLY A 1 198 ? -16.892 3.682 3.707 1.00 79.69 198 GLY A CA 1
ATOM 1564 C C . GLY A 1 198 ? -16.264 3.000 2.489 1.00 79.69 198 GLY A C 1
ATOM 1565 O O . GLY A 1 198 ? -16.257 1.771 2.408 1.00 79.69 198 GLY A O 1
ATOM 1566 N N . LYS A 1 199 ? -15.670 3.790 1.588 1.00 85.69 199 LYS A N 1
ATOM 1567 C CA . LYS A 1 199 ? -14.952 3.301 0.406 1.00 85.69 199 LYS A CA 1
ATOM 1568 C C . LYS A 1 199 ? -13.740 2.448 0.788 1.00 85.69 199 LYS A C 1
ATOM 1570 O O . LYS A 1 199 ? -13.602 1.343 0.267 1.00 85.69 199 LYS A O 1
ATOM 1575 N N . TYR A 1 200 ? -12.890 2.911 1.709 1.00 84.88 200 TYR A N 1
ATOM 1576 C CA . TYR A 1 200 ? -11.715 2.147 2.147 1.00 84.88 200 TYR A CA 1
ATOM 1577 C C . TYR A 1 200 ? -12.100 0.823 2.805 1.00 84.88 200 TYR A C 1
ATOM 1579 O O . TYR A 1 200 ? -11.526 -0.212 2.477 1.00 84.88 200 TYR A O 1
ATOM 1587 N N . ILE A 1 201 ? -13.109 0.827 3.682 1.00 88.12 201 ILE A N 1
ATOM 1588 C CA . ILE A 1 201 ? -13.614 -0.393 4.323 1.00 88.12 201 ILE A CA 1
ATOM 1589 C C . ILE A 1 201 ? -14.139 -1.386 3.276 1.00 88.12 201 ILE A C 1
ATOM 1591 O O . ILE A 1 201 ? -13.869 -2.580 3.398 1.00 88.12 201 ILE A O 1
ATOM 1595 N N . GLY A 1 202 ? -14.855 -0.908 2.252 1.00 86.12 202 GLY A N 1
ATOM 1596 C CA . GLY A 1 202 ? -15.346 -1.742 1.152 1.00 86.12 202 GLY A CA 1
ATOM 1597 C C . GLY A 1 202 ? -14.213 -2.398 0.362 1.00 86.12 202 GLY A C 1
ATOM 1598 O O . GLY A 1 202 ? -14.159 -3.623 0.275 1.00 86.12 202 GLY A O 1
ATOM 1599 N N . LEU A 1 203 ? -13.261 -1.597 -0.128 1.00 89.56 203 LEU A N 1
ATOM 1600 C CA . LEU A 1 203 ? -12.116 -2.082 -0.912 1.00 89.56 203 LEU A CA 1
ATOM 1601 C C . LEU A 1 203 ? -11.225 -3.048 -0.116 1.00 89.56 203 LEU A C 1
ATOM 1603 O O . LEU A 1 203 ? -10.776 -4.069 -0.634 1.00 89.56 203 LEU A O 1
ATOM 1607 N N . LEU A 1 204 ? -10.975 -2.757 1.163 1.00 89.50 204 LEU A N 1
ATOM 1608 C CA . LEU A 1 204 ? -10.228 -3.667 2.034 1.00 89.50 204 LEU A CA 1
ATOM 1609 C C . LEU A 1 204 ? -11.014 -4.959 2.301 1.00 89.50 204 LEU A C 1
ATOM 1611 O O . LEU A 1 204 ? -10.410 -6.023 2.411 1.00 89.50 204 LEU A O 1
ATOM 1615 N N . GLY A 1 205 ? -12.346 -4.886 2.372 1.00 90.44 205 GLY A N 1
ATOM 1616 C CA . GLY A 1 205 ? -13.221 -6.054 2.461 1.00 90.44 205 GLY A CA 1
ATOM 1617 C C . GLY A 1 205 ? -13.110 -6.968 1.239 1.00 90.44 205 GLY A C 1
ATOM 1618 O O . GLY A 1 205 ? -13.003 -8.182 1.398 1.00 90.44 205 GLY A O 1
ATOM 1619 N N . GLU A 1 206 ? -13.044 -6.404 0.032 1.00 90.75 206 GLU A N 1
ATOM 1620 C CA . GLU A 1 206 ? -12.775 -7.171 -1.195 1.00 90.75 206 GLU A CA 1
ATOM 1621 C C . GLU A 1 206 ? -11.401 -7.854 -1.138 1.00 90.75 206 GLU A C 1
ATOM 1623 O O . GLU A 1 206 ? -11.286 -9.049 -1.411 1.00 90.75 206 GLU A O 1
ATOM 1628 N N . LYS A 1 207 ? -10.365 -7.143 -0.672 1.00 89.88 207 LYS A N 1
ATOM 1629 C CA . LYS A 1 207 ? -9.027 -7.728 -0.480 1.00 89.88 207 LYS A CA 1
ATOM 1630 C C . LYS A 1 207 ? -8.989 -8.856 0.548 1.00 89.88 207 LYS A C 1
ATOM 1632 O O . LYS A 1 207 ? -8.194 -9.776 0.386 1.00 89.88 207 LYS A O 1
ATOM 1637 N N . VAL A 1 208 ? -9.822 -8.809 1.588 1.00 92.00 208 VAL A N 1
ATOM 1638 C CA . VAL A 1 208 ? -9.970 -9.921 2.543 1.00 92.00 208 VAL A CA 1
ATOM 1639 C C . VAL A 1 208 ? -10.511 -11.166 1.838 1.00 92.00 208 VAL A C 1
ATOM 1641 O O . VAL A 1 208 ? -9.970 -12.249 2.033 1.00 92.00 208 VAL A O 1
ATOM 1644 N N . VAL A 1 209 ? -11.503 -11.013 0.957 1.00 92.62 209 VAL A N 1
ATOM 1645 C CA . VAL A 1 209 ? -12.039 -12.135 0.168 1.00 92.62 209 VAL A CA 1
ATOM 1646 C C . VAL A 1 209 ? -10.971 -12.726 -0.757 1.00 92.62 209 VAL A C 1
ATOM 1648 O O . VAL A 1 209 ? -10.864 -13.947 -0.881 1.00 92.62 209 VAL A O 1
ATOM 1651 N N . ASP A 1 210 ? -10.159 -11.884 -1.396 1.00 90.88 210 ASP A N 1
ATOM 1652 C CA . ASP A 1 210 ? -9.044 -12.347 -2.231 1.00 90.88 210 ASP A CA 1
ATOM 1653 C C . ASP A 1 210 ? -7.974 -13.083 -1.412 1.00 90.88 210 ASP A C 1
ATOM 1655 O O . ASP A 1 210 ? -7.433 -14.100 -1.856 1.00 90.88 210 ASP A O 1
ATOM 1659 N N . ALA A 1 211 ? -7.696 -12.600 -0.200 1.00 91.50 211 ALA A N 1
ATOM 1660 C CA . ALA A 1 211 ? -6.791 -13.252 0.733 1.00 91.50 211 ALA A CA 1
ATOM 1661 C C . ALA A 1 211 ? -7.289 -14.645 1.126 1.00 91.50 211 ALA A C 1
ATOM 1663 O O . ALA A 1 211 ? -6.521 -15.602 1.051 1.00 91.50 211 ALA A O 1
ATOM 1664 N N . ASP A 1 212 ? -8.567 -14.774 1.488 1.00 93.12 212 ASP A N 1
ATOM 1665 C CA . ASP A 1 212 ? -9.167 -16.053 1.878 1.00 93.12 212 ASP A CA 1
ATOM 1666 C C . ASP A 1 212 ? -9.077 -17.078 0.739 1.00 93.12 212 ASP A C 1
ATOM 1668 O O . ASP A 1 212 ? -8.568 -18.182 0.944 1.00 93.12 212 ASP A O 1
ATOM 1672 N N . LYS A 1 213 ? -9.439 -16.687 -0.492 1.00 92.69 213 LYS A N 1
ATOM 1673 C CA . LYS A 1 213 ? -9.299 -17.546 -1.685 1.00 92.69 213 LYS A CA 1
ATOM 1674 C C . LYS A 1 213 ? -7.854 -17.995 -1.905 1.00 92.69 213 LYS A C 1
ATOM 1676 O O . LYS A 1 213 ? -7.592 -19.160 -2.197 1.00 92.69 213 LYS A O 1
ATOM 1681 N N . SER A 1 214 ? -6.900 -17.077 -1.775 1.00 91.56 214 SER A N 1
ATOM 1682 C CA . SER A 1 214 ? -5.477 -17.378 -1.943 1.00 91.56 214 SER A CA 1
ATOM 1683 C C . SER A 1 214 ? -4.956 -18.337 -0.863 1.00 91.56 214 SER A C 1
ATOM 1685 O O . SER A 1 214 ? -4.194 -19.263 -1.155 1.00 91.56 214 SER A O 1
ATOM 1687 N N . LEU A 1 215 ? -5.393 -18.166 0.387 1.00 92.44 215 LEU A N 1
ATOM 1688 C CA . LEU A 1 215 ? -5.044 -19.057 1.494 1.00 92.44 215 LEU A CA 1
ATOM 1689 C C . LEU A 1 215 ? -5.640 -20.455 1.317 1.00 92.44 215 LEU A C 1
ATOM 1691 O O . LEU A 1 215 ? -4.949 -21.438 1.583 1.00 92.44 215 LEU A O 1
ATOM 1695 N N . GLU A 1 216 ? -6.881 -20.567 0.843 1.00 92.62 216 GLU A N 1
ATOM 1696 C CA . GLU A 1 216 ? -7.498 -21.852 0.494 1.00 92.62 216 GLU A CA 1
ATOM 1697 C C . GLU A 1 216 ? -6.685 -22.593 -0.570 1.00 92.62 216 GLU A C 1
ATOM 1699 O O . GLU A 1 216 ? -6.360 -23.770 -0.394 1.00 92.62 216 GLU A O 1
ATOM 1704 N N . LEU A 1 217 ? -6.281 -21.890 -1.633 1.00 89.88 217 LEU A N 1
ATOM 1705 C CA . LEU A 1 217 ? -5.447 -22.452 -2.694 1.00 89.88 217 LEU A CA 1
ATOM 1706 C C . LEU A 1 217 ? -4.103 -22.964 -2.157 1.00 89.88 217 LEU A C 1
ATOM 1708 O O . LEU A 1 217 ? -3.684 -24.066 -2.508 1.00 89.88 217 LEU A O 1
ATOM 1712 N N . LEU A 1 218 ? -3.438 -22.197 -1.287 1.00 88.50 218 LEU A N 1
ATOM 1713 C CA . LEU A 1 218 ? -2.163 -22.595 -0.683 1.00 88.50 218 LEU A CA 1
ATOM 1714 C C . LEU A 1 218 ? -2.305 -23.766 0.294 1.00 88.50 218 LEU A C 1
ATOM 1716 O O . LEU A 1 21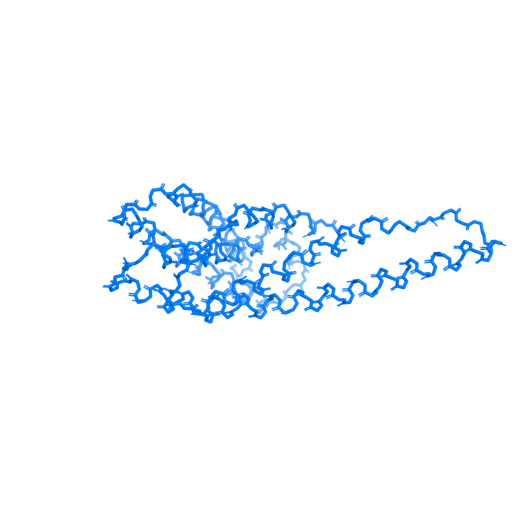8 ? -1.458 -24.657 0.301 1.00 88.50 218 LEU A O 1
ATOM 1720 N N . ARG A 1 219 ? -3.368 -23.800 1.105 1.00 89.69 219 ARG A N 1
ATOM 1721 C CA . ARG A 1 219 ? -3.656 -24.932 2.003 1.00 89.69 219 ARG A CA 1
ATOM 1722 C C . ARG A 1 219 ? -3.920 -26.210 1.210 1.00 89.69 219 ARG A C 1
ATOM 1724 O O . ARG A 1 219 ? -3.434 -27.266 1.599 1.00 89.69 219 ARG A O 1
ATOM 1731 N N . GLY A 1 220 ? -4.595 -26.096 0.067 1.00 86.69 220 GLY A N 1
ATOM 1732 C CA . GLY A 1 220 ? -4.796 -27.199 -0.874 1.00 86.69 220 GLY A CA 1
ATOM 1733 C C . GLY A 1 220 ? -3.521 -27.716 -1.553 1.00 86.69 220 GLY A C 1
ATOM 1734 O O . GLY A 1 220 ? -3.578 -28.761 -2.185 1.00 86.69 220 GLY A O 1
ATOM 1735 N N . LEU A 1 221 ? -2.384 -27.013 -1.450 1.00 83.19 221 LEU A N 1
ATOM 1736 C CA . LEU A 1 221 ? -1.076 -27.528 -1.887 1.00 83.19 221 LEU A CA 1
ATOM 1737 C C . LEU A 1 221 ? -0.328 -28.302 -0.799 1.00 83.19 221 LEU A C 1
ATOM 1739 O O . LEU A 1 221 ? 0.609 -29.036 -1.105 1.00 83.19 221 LEU A O 1
ATOM 1743 N N . ILE A 1 222 ? -0.650 -28.040 0.467 1.00 80.25 222 ILE A N 1
ATOM 1744 C CA . ILE A 1 222 ? 0.049 -28.615 1.622 1.00 80.25 222 ILE A CA 1
ATOM 1745 C C . ILE A 1 222 ? -0.609 -29.929 2.058 1.00 80.25 222 ILE A C 1
ATOM 1747 O O . ILE A 1 222 ? 0.096 -30.808 2.561 1.00 80.25 222 ILE A O 1
ATOM 1751 N N . ASN A 1 223 ? -1.931 -30.018 1.894 1.00 70.62 223 ASN A N 1
ATOM 1752 C CA . ASN A 1 223 ? -2.747 -31.204 2.158 1.00 70.62 223 ASN A CA 1
ATOM 1753 C C . ASN A 1 223 ? -2.720 -32.168 0.972 1.00 70.62 223 ASN A C 1
ATOM 1755 O O . ASN A 1 223 ? -2.671 -33.388 1.237 1.00 70.62 223 ASN A O 1
#

Solvent-accessible surface area (backbone atoms only — not comparable to full-atom values): 12945 Å² total; per-residue (Å²): 143,88,74,78,69,63,65,58,60,64,53,54,58,58,67,62,71,68,78,67,86,85,76,77,90,91,51,72,68,56,57,51,50,53,52,52,46,52,52,43,54,51,50,42,52,52,47,51,54,49,51,70,68,61,73,74,78,90,82,64,64,96,82,46,68,67,60,52,52,52,47,50,51,50,51,52,53,44,53,49,46,51,54,50,40,52,50,43,51,54,54,42,52,54,52,50,55,53,51,58,54,50,41,57,51,49,54,62,53,40,78,77,54,77,84,49,77,59,58,55,52,53,49,51,53,45,52,51,52,51,47,51,62,60,66,68,61,80,64,56,49,70,70,58,51,57,62,47,69,80,76,66,61,70,66,59,58,51,52,53,45,55,52,50,54,53,48,43,54,48,50,55,50,49,45,53,48,48,54,49,52,41,50,55,36,57,77,64,71,48,83,82,50,59,64,59,46,50,50,50,45,49,57,52,51,54,50,46,54,46,38,51,54,25,48,52,56,51,50,66,71,76,109

=== Feature glossary ===
The record interleaves many kinds of information about one protein. Here is each kind framed as the question it answers.

Q: What does the local fold look like, residue by residue?
A: A 3Di character summarizes, for each residue, the relative orientation of the Cα frame of its nearest spatial neighbor. Because it encodes fold topology rather than chemistry, 3Di alignments detect remote structural similarity that sequence alignment misses.

Q: Which residues are in helices, strands, or loops?
A: Secondary structure is the local, repeating backbone conformation. DSSP classifies it into eight states by reading the hydrogen-bond network: three helix types (H, G, I), two β types (E, B), two non-regular types (T, S), and unstructured coil (-).

Q: How big and how compact is the whole molecule?
A: Three whole-structure scalars: the radius of gyration (RMS distance of Cα from centroid, in Å), the count of Cα–Cα contacts (pairs closer than 8 Å and separated by more than four residues in sequence — i.e. tertiary, not local, contacts), and the bounding-box dimensions. Together they distinguish compact globular folds from extended fibres or disordered chains.

Q: How confident is the AlphaFold model at each residue?
A: For AlphaFold models, the B-factor field carries pLDDT — the model's own estimate of local accuracy on a 0–100 scale. Regions with pLDDT<50 should be treated as essentially unmodeled; they often correspond to intrinsically disordered segments.

Q: What family and function is it annotated with?
A: Functional annotations link the protein to curated databases. InterPro entries identify conserved domains and families by matching the sequence against member-database signatures (Pfam, PROSITE, CDD, …). Gene Ontology (GO) terms describe molecular function, biological process, and cellular component in a controlled vocabulary. CATH places the structure in a hierarchical fold classification (Class/Architecture/Topology/Homologous-superfamily). The organism is the source species.

Q: What known structures does this most resemble?
A: Nearest PDB neighbors are the top structural matches found by Foldseek when searching this structure against the entire Protein Data Bank. Each hit reports a TM-score (0 to 1; >0.5 almost always implies the same fold) and an E-value. These are *structural* homologs — they may share no detectable sequence similarity.

Q: Which residues are buried vs exposed?
A: Solvent-accessible surface area (SASA) is the area in Å² traced out by the centre of a 1.4 Å probe sphere (a water molecule) rolled over the protein's van der Waals surface (Shrake–Rupley / Lee–Richards construction). Buried residues have near-zero SASA; fully exposed residues can exceed 200 Å². The total SASA scales roughly with the number of surface residues.

Q: What are the backbone torsion angles?
A: φ (phi) and ψ (psi) are the two rotatable backbone dihedrals per residue: φ is the C(i-1)–N–Cα–C torsion, ψ is the N–Cα–C–N(i+1) torsion, both in degrees on (−180°, 180°]. α-helical residues cluster near (−60°, −45°); β-strand residues near (−120°, +130°). A Ramachandran plot is simply a scatter of (φ, ψ) for every residue.

Q: Are the domains correctly placed relative to each other?
A: Predicted aligned error is AlphaFold's pairwise confidence. Unlike pLDDT (per-residue), PAE is per-residue-pair and captures whether two parts of the structure are correctly placed relative to each other. Units are ångströms of expected positional error.

Q: What if only a Cα trace is available?
A: P-SEA three-state annotation labels each residue as helix, strand, or coil based purely on the geometry of the Cα trace. It serves as a fallback when the full backbone (and thus DSSP) is unavailable.

Q: What is the amino-acid chain?
A: This is the polypeptide sequence — one letter per residue, N-terminus first. Length ranges from a few dozen residues for small domains to over a thousand for large multi-domain proteins.

Q: What do the rendered images show?
A: The six renders are orthographic views along the three Cartesian axes in both directions. Representation (cartoon, sticks, or surface) and color scheme (sequence-rainbow or by-chain) vary across proteins so the training set covers all the common visualization conventions.

Q: What do the diagnostic plots show?
A: Plot images: a contact map (which residues are close in 3D, as an N×N binary image), a Ramachandran scatter (backbone torsion angles, revealing secondary-structure composition at a glance), and — for AlphaFold structures — a PAE heatmap (pairwise prediction confidence).

Q: How mobile is each atom in the crystal?
A: B-factor (Debye–Waller factor) reflects atomic displacement in the crystal lattice. It is an experimental observable (units Å²), not a prediction; low values mean the atom is pinned down, high values mean it moves or is heterogeneous across the crystal.

Q: Where is each backbone atom in 3D?
A: The mmCIF table is the protein's shape written out atom by atom. For each backbone N, Cα, C, and carbonyl O, it records an (x, y, z) coordinate triple in Å plus the residue type, chain letter, and residue number.